Protein AF-A0A949CNI7-F1 (afdb_monomer_lite)

Foldseek 3Di:
DLLVLFPAEEEEAFDLFLVLLVLSVVLCQLSLYAWFHCQQCLLLLLVLLCVVANFFADFLVCQQPPAQAEEEEAEVVVCVQCVCSLCSNHVDNPDAHARAYEYEEYYDPVRVVSNCVRHVNYHYQYDHNQCVLVCLVVVVVSLPDDDVVVSVVVVVSCVDQAYEYEYESSRSPPHSSSVSSNSVRVSQVVSCVPHHYHYQYFYDSSQSSQVSCCVVQVGRHRWGHDPSHTDHDSPDHVVNVCVVCQPPLSYEYEYDYLDQDDTDCSVQPTYLHADCPQHDDDPDPSAVSYHHAHDDRDLAQAWGWGAGRSRPDTDTRGHPDNDDPRHDHSSVVSVVVSD

Sequence (339 aa):
KRIRSARSILMTGAITSVESARAAVAFARSQNAFLDFSPNGSVIDTIGALSSSGGYTTTLAEAREIAGSFLVVGNDELTRAFPRLMHSLSLSETATDARTVILLGEFSDHSLGVWTAKFPNTWFVPCDLEKIPQALSQWSILVSSPNSSEAKSIFDSLRCDYLTVVWSPGNLHSIPRDFWIEQLNQWILRNNETRRVVGLPLVSQDAVFAQACTWLTAFPGRIQFEANQARYLPTDDYRLWLDRYQEDEQSLVITIHESWSDPDPRLVRGLESFRGTWIPMDSSERYQNRFHLPISIPGSHRTATMIRADQVVMARLDAFHKPDRGFRTPREWLEALSG

Radius of gyration: 22.13 Å; chains: 1; bounding box: 53×42×61 Å

pLDDT: mean 84.46, std 15.07, range [33.72, 97.75]

Secondary structure (DSSP, 8-state):
-HHHH-SEEEEEEE--SHHHHHHHHHHHHHHT-EEE--TT-HHHHHHHHHHHH---B--HHHHHHH-SEEEEEEEHHHHHH-TTHHHHHSS-SSS---SEEEEEEE--HHHHHHHHHH-SSEEEEE--GGGHHHHHHTHHHHT-SS-HHHHHHHHHHHTSSEEEEEE-GGG-TTS-HHHHHHHHHHHHHHHTTTSEEEEEE---TTHHHHHHHHHHHSSSS-EEEETTEEEE-TT--HHHHHHHHTT-TTEEEEEEE-SSSPPPHHHHHSSS-------S----GGGTT-----B--BTTTB-EEEE-TTS--EEEEPPSSPPPTT-B-HHHHHHHHH-

Structure (mmCIF, N/CA/C/O backbone):
data_AF-A0A949CNI7-F1
#
_entry.id   AF-A0A949CNI7-F1
#
loop_
_atom_site.group_PDB
_atom_site.id
_atom_site.type_symbol
_atom_site.label_atom_id
_atom_site.label_alt_id
_atom_site.label_comp_id
_atom_site.label_asym_id
_atom_site.label_entity_id
_atom_site.label_seq_id
_atom_site.pdbx_PDB_ins_code
_atom_site.Cartn_x
_atom_site.Cartn_y
_atom_site.Cartn_z
_atom_site.occupancy
_atom_site.B_iso_or_equiv
_atom_site.auth_seq_id
_atom_site.auth_comp_id
_atom_site.auth_asym_id
_atom_site.auth_atom_id
_atom_site.pdbx_PDB_model_num
ATOM 1 N N . LYS A 1 1 ? -16.293 -3.142 29.879 1.00 68.06 1 LYS A N 1
ATOM 2 C CA . LYS A 1 1 ? -16.481 -1.926 30.721 1.00 68.06 1 LYS A CA 1
ATOM 3 C C . LYS A 1 1 ? -15.840 -0.693 30.084 1.00 68.06 1 LYS A C 1
ATOM 5 O O . LYS A 1 1 ? -16.607 0.169 29.699 1.00 68.06 1 LYS A O 1
ATOM 10 N N . ARG A 1 2 ? -14.511 -0.645 29.878 1.00 75.25 2 ARG A N 1
ATOM 11 C CA . ARG A 1 2 ? -13.816 0.510 29.260 1.00 75.25 2 ARG A CA 1
ATOM 12 C C . ARG A 1 2 ? -14.359 0.934 27.886 1.00 75.25 2 ARG A C 1
ATOM 14 O O . ARG A 1 2 ? -14.576 2.112 27.677 1.00 75.25 2 ARG A O 1
ATOM 21 N N . ILE A 1 3 ? -14.649 -0.018 26.994 1.00 82.50 3 ILE A N 1
ATOM 22 C CA . ILE A 1 3 ? -15.258 0.278 25.679 1.00 82.50 3 ILE A CA 1
ATOM 23 C C . ILE A 1 3 ? -16.609 0.986 25.840 1.00 82.50 3 ILE A C 1
ATOM 25 O O . ILE A 1 3 ? -16.841 2.011 25.221 1.00 82.50 3 ILE A O 1
ATOM 29 N N . ARG A 1 4 ? -17.469 0.495 26.742 1.00 83.06 4 ARG A N 1
ATOM 30 C CA . ARG A 1 4 ? -18.794 1.089 26.995 1.00 83.06 4 ARG A CA 1
ATOM 31 C C . ARG A 1 4 ? -18.729 2.480 27.633 1.00 83.06 4 ARG A C 1
ATOM 33 O O . ARG A 1 4 ? -19.706 3.209 27.556 1.00 83.06 4 ARG A O 1
ATOM 40 N N . SER A 1 5 ? -17.632 2.817 28.313 1.00 83.62 5 SER A N 1
ATOM 41 C CA . SER A 1 5 ? -17.434 4.128 28.941 1.00 83.62 5 SER A CA 1
ATOM 42 C C . SER A 1 5 ? -16.634 5.104 28.077 1.00 83.62 5 SER A C 1
ATOM 44 O O . SER A 1 5 ? -16.478 6.252 28.483 1.00 83.62 5 SER A O 1
ATOM 46 N N . ALA A 1 6 ? -16.091 4.661 26.940 1.00 85.62 6 ALA A N 1
ATOM 47 C CA . ALA A 1 6 ? -15.319 5.516 26.052 1.00 85.62 6 ALA A CA 1
ATOM 48 C C . ALA A 1 6 ? -16.255 6.468 25.295 1.00 85.62 6 ALA A C 1
ATOM 50 O O . ALA A 1 6 ? -17.278 6.043 24.759 1.00 85.62 6 ALA A O 1
ATOM 51 N N . ARG A 1 7 ? -15.902 7.755 25.251 1.00 87.00 7 ARG A N 1
ATOM 52 C CA . ARG A 1 7 ? -16.604 8.772 24.456 1.00 87.00 7 ARG A CA 1
ATOM 53 C C . ARG A 1 7 ? -16.144 8.783 23.005 1.00 87.00 7 ARG A C 1
ATOM 55 O O . ARG A 1 7 ? -16.961 9.001 22.119 1.00 87.00 7 ARG A O 1
ATOM 62 N N . SER A 1 8 ? -14.860 8.520 22.785 1.00 89.12 8 SER A N 1
ATOM 63 C CA . SER A 1 8 ? -14.248 8.491 21.458 1.00 89.12 8 SER A CA 1
ATOM 64 C C . SER A 1 8 ? -13.399 7.236 21.335 1.00 89.12 8 SER A C 1
ATOM 66 O O . SER A 1 8 ? -12.651 6.893 22.251 1.00 89.12 8 SER A O 1
ATOM 68 N N . ILE A 1 9 ? -13.509 6.534 20.209 1.00 91.75 9 ILE A N 1
ATOM 69 C CA . ILE A 1 9 ? -12.737 5.316 19.952 1.00 91.75 9 ILE A CA 1
ATOM 70 C C . ILE A 1 9 ? -11.997 5.476 18.628 1.00 91.75 9 ILE A C 1
ATOM 72 O O . ILE A 1 9 ? -12.628 5.746 17.612 1.00 91.75 9 ILE A O 1
ATOM 76 N N . LEU A 1 10 ? -10.682 5.269 18.639 1.00 92.25 10 LEU A N 1
ATOM 77 C CA . LEU A 1 10 ? -9.850 5.117 17.447 1.00 92.25 10 LEU A CA 1
ATOM 78 C C . LEU A 1 10 ? -9.536 3.639 17.237 1.00 92.25 10 LEU A C 1
ATOM 80 O O . LEU A 1 10 ? -9.039 2.971 18.142 1.00 92.25 10 LEU A O 1
ATOM 84 N N . MET A 1 11 ? -9.757 3.148 16.023 1.00 92.69 11 MET A N 1
ATOM 85 C CA . MET A 1 11 ? -9.269 1.856 15.556 1.00 92.69 11 MET A CA 1
ATOM 86 C C . MET A 1 11 ? -8.178 2.049 14.507 1.00 92.69 11 MET A C 1
ATOM 88 O O . MET A 1 11 ? -8.422 2.662 13.469 1.00 92.69 11 MET A O 1
ATOM 92 N N . THR A 1 12 ? -6.986 1.515 14.772 1.00 91.31 12 THR A N 1
ATOM 93 C CA . THR A 1 12 ? -5.814 1.679 13.895 1.00 91.31 12 THR A CA 1
ATOM 94 C C . THR A 1 12 ? -4.836 0.506 13.989 1.00 91.31 12 THR A C 1
ATOM 96 O O . THR A 1 12 ? -5.067 -0.449 14.730 1.00 91.31 12 THR A O 1
ATOM 99 N N . GLY A 1 13 ? -3.744 0.547 13.229 1.00 86.56 13 GLY A N 1
ATOM 100 C CA . GLY A 1 13 ? -2.700 -0.474 13.184 1.00 86.56 13 GLY A CA 1
ATOM 101 C C . GLY A 1 13 ? -2.438 -0.967 11.763 1.00 86.56 13 GLY A C 1
ATOM 102 O O . GLY A 1 13 ? -2.511 -0.193 10.813 1.00 86.56 13 GLY A O 1
ATOM 103 N N . ALA A 1 14 ? -2.140 -2.257 11.619 1.00 87.19 14 ALA A N 1
ATOM 104 C CA . ALA A 1 14 ? -1.826 -2.905 10.348 1.00 87.19 14 ALA A CA 1
ATOM 105 C C . ALA A 1 14 ? -2.642 -4.197 10.195 1.00 87.19 14 ALA A C 1
ATOM 107 O O . ALA A 1 14 ? -2.276 -5.243 10.732 1.00 87.19 14 ALA A O 1
ATOM 108 N N . ILE A 1 15 ? -3.758 -4.124 9.468 1.00 90.94 15 ILE A N 1
ATOM 109 C CA . ILE A 1 15 ? -4.586 -5.286 9.122 1.00 90.94 15 ILE A CA 1
ATOM 110 C C . ILE A 1 15 ? -4.163 -5.802 7.751 1.00 90.94 15 ILE A C 1
ATOM 112 O O . ILE A 1 15 ? -4.169 -5.051 6.781 1.00 90.94 15 ILE A O 1
ATOM 116 N N . THR A 1 16 ? -3.852 -7.093 7.660 1.00 91.25 16 THR A N 1
ATOM 117 C CA . THR A 1 16 ? -3.343 -7.715 6.429 1.00 91.25 16 THR A CA 1
ATOM 118 C C . THR A 1 16 ? -4.318 -8.725 5.831 1.00 91.25 16 THR A C 1
ATOM 120 O O . THR A 1 16 ? -4.039 -9.305 4.785 1.00 91.25 16 THR A O 1
ATOM 123 N N . SER A 1 17 ? -5.486 -8.926 6.450 1.00 93.44 17 SER A N 1
ATOM 124 C CA . SER A 1 17 ? -6.501 -9.877 5.986 1.00 93.44 17 SER A CA 1
ATOM 125 C C . SER A 1 17 ? -7.905 -9.286 5.860 1.00 93.44 17 SER A C 1
ATOM 127 O O . SER A 1 17 ? -8.329 -8.422 6.634 1.00 93.44 17 SER A O 1
ATOM 129 N N . VAL A 1 18 ? -8.668 -9.813 4.901 1.00 95.69 18 VAL A N 1
ATOM 130 C CA . VAL A 1 18 ? -10.049 -9.389 4.628 1.00 95.69 18 VAL A CA 1
ATOM 131 C C . VAL A 1 18 ? -10.970 -9.679 5.812 1.00 95.69 18 VAL A C 1
ATOM 133 O O . VAL A 1 18 ? -11.847 -8.874 6.132 1.00 95.69 18 VAL A O 1
ATOM 136 N N . GLU A 1 19 ? -10.794 -10.822 6.475 1.00 94.94 19 GLU A N 1
ATOM 137 C CA . GLU A 1 19 ? -11.632 -11.216 7.607 1.00 94.94 19 GLU A CA 1
ATOM 138 C C . GLU A 1 19 ? -11.462 -10.258 8.792 1.00 94.94 19 GLU A C 1
ATOM 140 O O . GLU A 1 19 ? -12.451 -9.862 9.413 1.00 94.94 19 GLU A O 1
ATOM 145 N N . SER A 1 20 ? -10.227 -9.831 9.065 1.00 93.88 20 SER A N 1
ATOM 146 C CA . SER A 1 20 ? -9.937 -8.854 10.118 1.00 93.88 20 SER A CA 1
ATOM 147 C C . SER A 1 20 ? -10.440 -7.465 9.760 1.00 93.88 20 SER A C 1
ATOM 149 O O . SER A 1 20 ? -11.018 -6.799 10.616 1.00 93.88 20 SER A O 1
ATOM 151 N N . ALA A 1 21 ? -10.310 -7.050 8.497 1.00 95.62 21 ALA A N 1
ATOM 152 C CA . ALA A 1 21 ? -10.855 -5.775 8.039 1.00 95.62 21 ALA A CA 1
ATOM 153 C C . ALA A 1 21 ? -12.385 -5.729 8.194 1.00 95.62 21 ALA A C 1
ATOM 155 O O . ALA A 1 21 ? -12.925 -4.763 8.731 1.00 95.62 21 ALA A O 1
ATOM 156 N N . ARG A 1 22 ? -13.091 -6.807 7.814 1.00 96.69 22 ARG A N 1
ATOM 157 C CA . ARG A 1 22 ? -14.547 -6.942 8.013 1.00 96.69 22 ARG A CA 1
ATOM 158 C C . ARG A 1 22 ? -14.937 -6.823 9.483 1.00 96.69 22 ARG A C 1
ATOM 160 O O . ARG A 1 22 ? -15.879 -6.100 9.801 1.00 96.69 22 ARG A O 1
ATOM 167 N N . ALA A 1 23 ? -14.217 -7.515 10.364 1.00 95.81 23 ALA A N 1
ATOM 168 C CA . ALA A 1 23 ? -14.481 -7.461 11.795 1.00 95.81 23 ALA A CA 1
ATOM 169 C C . ALA A 1 23 ? -14.230 -6.062 12.376 1.00 95.81 23 ALA A C 1
ATOM 171 O O . ALA A 1 23 ? -15.057 -5.567 13.138 1.00 95.81 23 ALA A O 1
ATOM 172 N N . ALA A 1 24 ? -13.142 -5.402 11.973 1.00 95.25 24 ALA A N 1
ATOM 173 C CA . ALA A 1 24 ? -12.825 -4.045 12.403 1.00 95.25 24 ALA A CA 1
ATOM 174 C C . ALA A 1 24 ? -13.897 -3.040 11.960 1.00 95.25 24 ALA A C 1
ATOM 176 O O . ALA A 1 24 ? -14.369 -2.259 12.780 1.00 95.25 24 ALA A O 1
ATOM 177 N N . VAL A 1 25 ? -14.349 -3.102 10.702 1.00 96.62 25 VAL A N 1
ATOM 178 C CA . VAL A 1 25 ? -15.423 -2.232 10.194 1.00 96.62 25 VAL A CA 1
ATOM 179 C C . VAL A 1 25 ? -16.743 -2.477 10.932 1.00 96.62 25 VAL A C 1
ATOM 181 O O . VAL A 1 25 ? -17.415 -1.521 11.317 1.00 96.62 25 VAL A O 1
ATOM 184 N N . ALA A 1 26 ? -17.118 -3.740 11.161 1.00 95.69 26 ALA A N 1
ATOM 185 C CA . ALA A 1 26 ? -18.342 -4.079 11.890 1.00 95.69 26 ALA A CA 1
ATOM 186 C C . ALA A 1 26 ? -18.298 -3.585 13.345 1.00 95.69 26 ALA A C 1
ATOM 188 O O . ALA A 1 26 ? -19.260 -2.984 13.829 1.00 95.69 26 ALA A O 1
ATOM 189 N N . PHE A 1 27 ? -17.164 -3.785 14.022 1.00 94.62 27 PHE A N 1
ATOM 190 C CA . PHE A 1 27 ? -16.958 -3.298 15.379 1.00 94.62 27 PHE A CA 1
ATOM 191 C C . PHE A 1 27 ? -17.004 -1.768 15.428 1.00 94.62 27 PHE A C 1
ATOM 193 O O . PHE A 1 27 ? -17.784 -1.218 16.205 1.00 94.62 27 PHE A O 1
ATOM 200 N N . ALA A 1 28 ? -16.248 -1.083 14.563 1.00 94.88 28 ALA A N 1
ATOM 201 C CA . ALA A 1 28 ? -16.201 0.376 14.510 1.00 94.88 28 ALA A CA 1
ATOM 202 C C . ALA A 1 28 ? -17.593 0.983 14.312 1.00 94.88 28 ALA A C 1
ATOM 204 O O . ALA A 1 28 ? -17.976 1.910 15.022 1.00 94.88 28 ALA A O 1
ATOM 205 N N . ARG A 1 29 ? -18.388 0.391 13.416 1.00 95.31 29 ARG A N 1
ATOM 206 C CA . ARG A 1 29 ? -19.780 0.779 13.179 1.00 95.31 29 ARG A CA 1
ATOM 207 C C . ARG A 1 29 ? -20.651 0.631 14.425 1.00 95.31 29 ARG A C 1
ATOM 209 O O . ARG A 1 29 ? -21.418 1.536 14.730 1.00 95.31 29 ARG A O 1
ATOM 216 N N . SER A 1 30 ? -20.514 -0.474 15.163 1.00 93.62 30 SER A N 1
ATOM 217 C CA . SER A 1 30 ? -21.284 -0.706 16.397 1.00 93.62 30 SER A CA 1
ATOM 218 C C . SER A 1 30 ? -20.916 0.245 17.542 1.00 93.62 30 SER A C 1
ATOM 220 O O . SER A 1 30 ? -21.735 0.476 18.426 1.00 93.62 30 SER A O 1
ATOM 222 N N . GLN A 1 31 ? -19.692 0.780 17.529 1.00 92.44 31 GLN A N 1
ATOM 223 C CA . GLN A 1 31 ? -19.149 1.618 18.598 1.00 92.44 31 GLN A CA 1
ATOM 224 C C . GLN A 1 31 ? -19.042 3.105 18.222 1.00 92.44 31 GLN A C 1
ATOM 226 O O . GLN A 1 31 ? -18.500 3.876 19.006 1.00 92.44 31 GLN A O 1
ATOM 231 N N . ASN A 1 32 ? -19.527 3.520 17.042 1.00 94.88 32 ASN A N 1
ATOM 232 C CA . ASN A 1 32 ? -19.309 4.869 16.496 1.00 94.88 32 ASN A CA 1
ATOM 233 C C . ASN A 1 32 ? -17.819 5.282 16.525 1.00 94.88 32 ASN A C 1
ATOM 235 O O . ASN A 1 32 ? -17.465 6.397 16.906 1.00 94.88 32 ASN A O 1
ATOM 239 N N . ALA A 1 33 ? -16.926 4.351 16.184 1.00 94.00 33 ALA A N 1
ATOM 240 C CA . ALA A 1 33 ? -15.486 4.579 16.233 1.00 94.00 33 ALA A CA 1
ATOM 241 C C . ALA A 1 33 ? -14.973 5.281 14.967 1.00 94.00 33 ALA A C 1
ATOM 243 O O . ALA A 1 33 ? -15.507 5.090 13.869 1.00 94.00 33 ALA A O 1
ATOM 244 N N . PHE A 1 34 ? -13.889 6.036 15.133 1.00 95.62 34 PHE A N 1
ATOM 245 C CA . PHE A 1 34 ? -13.029 6.472 14.045 1.00 95.62 34 PHE A CA 1
ATOM 246 C C . PHE A 1 34 ? -12.110 5.323 13.628 1.00 95.62 34 PHE A C 1
ATOM 248 O O . PHE A 1 34 ? -11.547 4.625 14.474 1.00 95.62 34 PHE A O 1
ATOM 255 N N . LEU A 1 35 ? -11.957 5.112 12.327 1.00 95.12 35 LEU A N 1
ATOM 256 C CA . LEU A 1 35 ? -11.214 3.993 11.773 1.00 95.12 35 LEU A CA 1
ATOM 257 C C . LEU A 1 35 ? -10.174 4.495 10.761 1.00 95.12 35 LEU A C 1
ATOM 259 O O . LEU A 1 35 ? -10.509 5.149 9.772 1.00 95.12 35 LEU A O 1
ATOM 263 N N . ASP A 1 36 ? -8.909 4.149 11.003 1.00 93.44 36 ASP A N 1
ATOM 264 C CA . ASP A 1 36 ? -7.785 4.447 10.116 1.00 93.44 36 ASP A CA 1
ATOM 265 C C . ASP A 1 36 ? -6.668 3.402 10.271 1.00 93.44 36 ASP A C 1
ATOM 267 O O . ASP A 1 36 ? -5.888 3.434 11.220 1.00 93.44 36 ASP A O 1
ATOM 271 N N . PHE A 1 37 ? -6.580 2.475 9.317 1.00 88.69 37 PHE A N 1
ATOM 272 C CA . PHE A 1 37 ? -5.535 1.446 9.230 1.00 88.69 37 PHE A CA 1
ATOM 273 C C . PHE A 1 37 ? -4.534 1.750 8.104 1.00 88.69 37 PHE A C 1
ATOM 275 O O . PHE A 1 37 ? -4.086 0.844 7.404 1.00 88.69 37 PHE A O 1
ATOM 282 N N . SER A 1 38 ? -4.209 3.031 7.893 1.00 79.50 38 SER A N 1
ATOM 283 C CA . SER A 1 38 ? -3.198 3.463 6.925 1.00 79.50 38 SER A CA 1
ATOM 284 C C . SER A 1 38 ? -1.977 4.060 7.643 1.00 79.50 38 SER A C 1
ATOM 286 O O . SER A 1 38 ? -1.814 5.282 7.681 1.00 79.50 38 SER A O 1
ATOM 288 N N . PRO A 1 39 ? -1.085 3.229 8.221 1.00 70.69 39 PRO A N 1
ATOM 289 C CA . PRO A 1 39 ? 0.011 3.699 9.073 1.00 70.69 39 PRO A CA 1
ATOM 290 C C . PRO A 1 39 ? 0.915 4.715 8.368 1.00 70.69 39 PRO A C 1
ATOM 292 O O . PRO A 1 39 ? 1.348 5.697 8.972 1.00 70.69 39 PRO A O 1
ATOM 295 N N . ASN A 1 40 ? 1.171 4.523 7.072 1.00 76.25 40 ASN A N 1
ATOM 296 C CA . ASN A 1 40 ? 1.975 5.445 6.281 1.00 76.25 40 ASN A CA 1
ATOM 297 C C . ASN A 1 40 ? 1.149 6.363 5.375 1.00 76.25 40 ASN A C 1
ATOM 299 O O . ASN A 1 40 ? 1.778 7.160 4.700 1.00 76.25 40 ASN A O 1
ATOM 303 N N . GLY A 1 41 ? -0.186 6.261 5.306 1.00 84.94 41 GLY A N 1
ATOM 304 C CA . GLY A 1 41 ? -1.058 7.058 4.425 1.00 84.94 41 GLY A CA 1
ATOM 305 C C . GLY A 1 41 ? -0.984 6.743 2.921 1.00 84.94 41 GLY A C 1
ATOM 306 O O . GLY A 1 41 ? -1.794 7.258 2.158 1.00 84.94 41 GLY A O 1
ATOM 307 N N . SER A 1 42 ? -0.050 5.895 2.473 1.00 87.94 42 SER A N 1
ATOM 308 C CA . SER A 1 42 ? 0.284 5.730 1.044 1.00 87.94 42 SER A CA 1
ATOM 309 C C . SER A 1 42 ? -0.891 5.267 0.190 1.00 87.94 42 SER A C 1
ATOM 311 O O . SER A 1 42 ? -1.069 5.729 -0.937 1.00 87.94 42 SER A O 1
ATOM 313 N N . VAL A 1 43 ? -1.714 4.374 0.736 1.00 88.62 43 VAL A N 1
ATOM 314 C CA . VAL A 1 43 ? -2.891 3.840 0.050 1.00 88.62 43 VAL A CA 1
ATOM 315 C C . VAL A 1 43 ? -3.969 4.912 -0.092 1.00 88.62 43 VAL A C 1
ATOM 317 O O . VAL A 1 43 ? -4.570 5.021 -1.156 1.00 88.62 43 VAL A O 1
ATOM 320 N N . ILE A 1 44 ? -4.182 5.735 0.942 1.00 89.81 44 ILE A N 1
ATOM 321 C CA . ILE A 1 44 ? -5.150 6.837 0.889 1.00 89.81 44 ILE A CA 1
ATOM 322 C C . ILE A 1 44 ? -4.703 7.889 -0.128 1.00 89.81 44 ILE A C 1
ATOM 324 O O . ILE A 1 44 ? -5.511 8.281 -0.962 1.00 89.81 44 ILE A O 1
ATOM 328 N N . ASP A 1 45 ? -3.423 8.268 -0.128 1.00 89.75 45 ASP A N 1
ATOM 329 C CA . ASP A 1 45 ? -2.880 9.242 -1.085 1.00 89.75 45 ASP A CA 1
ATOM 330 C C . ASP A 1 45 ? -2.968 8.723 -2.530 1.00 89.75 45 ASP A C 1
ATOM 332 O O . ASP A 1 45 ? -3.333 9.461 -3.444 1.00 89.75 45 ASP A O 1
ATOM 336 N N . THR A 1 46 ? -2.709 7.426 -2.740 1.00 90.62 46 THR A N 1
ATOM 337 C CA . THR A 1 46 ? -2.868 6.778 -4.055 1.00 90.62 46 THR A CA 1
ATOM 338 C C . THR A 1 46 ? -4.319 6.827 -4.525 1.00 90.62 46 THR A C 1
ATOM 340 O O . THR A 1 46 ? -4.583 7.149 -5.681 1.00 90.62 46 THR A O 1
ATOM 343 N N . ILE A 1 47 ? -5.274 6.521 -3.641 1.00 89.62 47 ILE A N 1
ATOM 344 C CA . ILE A 1 47 ? -6.703 6.572 -3.971 1.00 89.62 47 ILE A CA 1
ATOM 345 C C . ILE A 1 47 ? -7.151 8.014 -4.220 1.00 89.62 47 ILE A C 1
ATOM 347 O O . ILE A 1 47 ? -7.918 8.244 -5.151 1.00 89.62 47 ILE A O 1
ATOM 351 N N . GLY A 1 48 ? -6.636 8.979 -3.453 1.00 89.31 48 GLY A N 1
ATOM 352 C CA . GLY A 1 48 ? -6.850 10.407 -3.681 1.00 89.31 48 GLY A CA 1
ATOM 353 C C . GLY A 1 48 ? -6.423 10.820 -5.089 1.00 89.31 48 GLY A C 1
ATOM 354 O O . GLY A 1 48 ? -7.250 11.311 -5.856 1.00 89.31 48 GLY A O 1
ATOM 355 N N . ALA A 1 49 ? -5.186 10.504 -5.477 1.00 91.50 49 ALA A N 1
ATOM 356 C CA . ALA A 1 49 ? -4.677 10.770 -6.823 1.00 91.50 49 ALA A CA 1
ATOM 357 C C . ALA A 1 49 ? -5.538 10.110 -7.917 1.00 91.50 49 ALA A C 1
ATOM 359 O O . ALA A 1 49 ? -5.927 10.756 -8.890 1.00 91.50 49 ALA A O 1
ATOM 360 N N . LEU A 1 50 ? -5.903 8.834 -7.739 1.00 90.56 50 LEU A N 1
ATOM 361 C CA . LEU A 1 50 ? -6.769 8.113 -8.679 1.00 90.56 50 LEU A CA 1
ATOM 362 C C . LEU A 1 50 ? -8.179 8.712 -8.766 1.00 90.56 50 LEU A C 1
ATOM 364 O O . LEU A 1 50 ? -8.774 8.696 -9.840 1.00 90.56 50 LEU A O 1
ATOM 368 N N . SER A 1 51 ? -8.721 9.239 -7.667 1.00 88.75 51 SER A N 1
ATOM 369 C CA . SER A 1 51 ? -10.037 9.884 -7.667 1.00 88.75 51 SER A CA 1
ATOM 370 C C . SER A 1 51 ? -10.040 11.215 -8.423 1.00 88.75 51 SER A C 1
ATOM 372 O O . SER A 1 51 ? -11.058 11.567 -9.017 1.00 88.75 51 SER A O 1
ATOM 374 N N . SER A 1 52 ? -8.900 11.912 -8.453 1.00 88.06 52 SER A N 1
ATOM 375 C CA . SER A 1 52 ? -8.731 13.186 -9.158 1.00 88.06 52 SER A CA 1
ATOM 376 C C . SER A 1 52 ? -8.457 13.003 -10.652 1.00 88.06 52 SER A C 1
ATOM 378 O O . SER A 1 52 ? -9.090 13.664 -11.474 1.00 88.06 52 SER A O 1
ATOM 380 N N . SER A 1 53 ? -7.534 12.107 -11.023 1.00 85.94 53 SER A N 1
ATOM 381 C CA . SER A 1 53 ? -7.042 11.989 -12.408 1.00 85.94 53 SER A CA 1
ATOM 382 C C . SER A 1 53 ? -7.350 10.660 -13.099 1.00 85.94 53 SER A C 1
ATOM 384 O O . SER A 1 53 ? -7.020 10.485 -14.272 1.00 85.94 53 SER A O 1
ATOM 386 N N . GLY A 1 54 ? -7.918 9.687 -12.384 1.00 89.75 54 GLY A N 1
ATOM 387 C CA . GLY A 1 54 ? -7.913 8.291 -12.816 1.00 89.75 54 GLY A CA 1
ATOM 388 C C . GLY A 1 54 ? -6.499 7.698 -12.840 1.00 89.75 54 GLY A C 1
ATOM 389 O O . GLY A 1 54 ? -5.523 8.318 -12.409 1.00 89.75 54 GLY A O 1
ATOM 390 N N . GLY A 1 55 ? -6.383 6.477 -13.363 1.00 89.88 55 GLY A N 1
ATOM 391 C CA . GLY A 1 55 ? -5.102 5.808 -13.572 1.00 89.88 55 GLY A CA 1
ATOM 392 C C . GLY A 1 55 ? -5.214 4.664 -14.575 1.00 89.88 55 GLY A C 1
ATOM 393 O O . GLY A 1 55 ? -6.262 4.033 -14.696 1.00 89.88 55 GLY A O 1
ATOM 394 N N . TYR A 1 56 ? -4.124 4.407 -15.297 1.00 93.31 56 TYR A N 1
ATOM 395 C CA . TYR A 1 56 ? -3.982 3.251 -16.184 1.00 93.31 56 TYR A CA 1
ATOM 396 C C . TYR A 1 56 ? -3.002 2.277 -15.556 1.00 93.31 56 TYR A C 1
ATOM 398 O O . TYR A 1 56 ? -1.792 2.461 -15.671 1.00 93.31 56 TYR A O 1
ATOM 406 N N . THR A 1 57 ? -3.522 1.263 -14.872 1.00 95.12 57 THR A N 1
ATOM 407 C CA . THR A 1 57 ? -2.707 0.270 -14.172 1.00 95.12 57 THR A CA 1
ATOM 408 C C . THR A 1 57 ? -2.750 -1.100 -14.844 1.00 95.12 57 THR A C 1
ATOM 410 O O . THR A 1 57 ? -3.632 -1.388 -15.653 1.00 95.12 57 THR A O 1
ATOM 413 N N . THR A 1 58 ? -1.773 -1.943 -14.522 1.00 96.00 58 THR A N 1
ATOM 414 C CA . THR A 1 58 ? -1.667 -3.335 -14.968 1.00 96.00 58 THR A CA 1
ATOM 415 C C . THR A 1 58 ? -1.447 -4.274 -13.779 1.00 96.00 58 THR A C 1
ATOM 417 O O . THR A 1 58 ? -1.304 -3.839 -12.635 1.00 96.00 58 THR A O 1
ATOM 420 N N . THR A 1 59 ? -1.424 -5.577 -14.044 1.00 96.25 59 THR A N 1
ATOM 421 C CA . THR A 1 59 ? -1.138 -6.620 -13.053 1.00 96.25 59 THR A CA 1
ATOM 422 C C . THR A 1 59 ? 0.302 -7.103 -13.170 1.00 96.25 59 THR A C 1
ATOM 424 O O . THR A 1 59 ? 0.915 -6.994 -14.230 1.00 96.25 59 THR A O 1
ATOM 427 N N . LEU A 1 60 ? 0.826 -7.741 -12.120 1.00 95.81 60 LEU A N 1
ATOM 428 C CA . LEU A 1 60 ? 2.129 -8.414 -12.191 1.00 95.81 60 LEU A CA 1
ATOM 429 C C . LEU A 1 60 ? 2.176 -9.476 -13.295 1.00 95.81 60 LEU A C 1
ATOM 431 O O . LEU A 1 60 ? 3.212 -9.654 -13.921 1.00 95.81 60 LEU A O 1
ATOM 435 N N . ALA A 1 61 ? 1.066 -10.183 -13.531 1.00 94.62 61 ALA A N 1
ATOM 436 C CA . ALA A 1 61 ? 1.009 -11.222 -14.556 1.00 94.62 61 ALA A CA 1
ATOM 437 C C . ALA A 1 61 ? 1.085 -10.614 -15.962 1.00 94.62 61 ALA A C 1
ATOM 439 O O . ALA A 1 61 ? 1.901 -11.037 -16.768 1.00 94.62 61 ALA A O 1
ATOM 440 N N . GLU A 1 62 ? 0.283 -9.588 -16.236 1.00 95.75 62 GLU A N 1
ATOM 441 C CA . GLU A 1 62 ? 0.301 -8.901 -17.529 1.00 95.75 62 GLU A CA 1
ATOM 442 C C . GLU A 1 62 ? 1.653 -8.213 -17.779 1.00 95.75 62 GLU A C 1
ATOM 444 O O . GLU A 1 62 ? 2.238 -8.392 -18.845 1.00 95.75 62 GLU A O 1
ATOM 449 N N . ALA A 1 63 ? 2.207 -7.526 -16.775 1.00 96.38 63 ALA A N 1
ATOM 450 C CA . ALA A 1 63 ? 3.544 -6.941 -16.843 1.00 96.38 63 ALA A CA 1
ATOM 451 C C . ALA A 1 63 ? 4.625 -7.997 -17.129 1.00 96.38 63 ALA A C 1
ATOM 453 O O . ALA A 1 63 ? 5.505 -7.781 -17.960 1.00 96.38 63 ALA A O 1
ATOM 454 N N . ARG A 1 64 ? 4.552 -9.163 -16.478 1.00 95.75 64 ARG A N 1
ATOM 455 C CA . ARG A 1 64 ? 5.503 -10.255 -16.700 1.00 95.75 64 ARG A CA 1
ATOM 456 C C . ARG A 1 64 ? 5.437 -10.789 -18.127 1.00 95.75 64 ARG A C 1
ATOM 458 O O . ARG A 1 64 ? 6.491 -10.951 -18.730 1.00 95.75 64 ARG A O 1
ATOM 465 N N . GLU A 1 65 ? 4.242 -11.042 -18.657 1.00 94.94 65 GLU A N 1
ATOM 466 C CA . GLU A 1 65 ? 4.072 -11.693 -19.964 1.00 94.94 65 GLU A CA 1
ATOM 467 C C . GLU A 1 65 ? 4.220 -10.734 -21.157 1.00 94.94 65 GLU A C 1
ATOM 469 O O . GLU A 1 65 ? 4.718 -11.141 -22.203 1.00 94.94 65 GLU A O 1
ATOM 474 N N . ILE A 1 66 ? 3.776 -9.477 -21.028 1.00 94.88 66 ILE A N 1
ATOM 475 C CA . ILE A 1 66 ? 3.563 -8.584 -22.185 1.00 94.88 66 ILE A CA 1
ATOM 476 C C . ILE A 1 66 ? 4.548 -7.412 -22.225 1.00 94.88 66 ILE A C 1
ATOM 478 O O . ILE A 1 66 ? 4.828 -6.898 -23.308 1.00 94.88 66 ILE A O 1
ATOM 482 N N . ALA A 1 67 ? 5.092 -6.969 -21.085 1.00 95.69 67 ALA A N 1
ATOM 483 C CA . ALA A 1 67 ? 5.949 -5.785 -21.077 1.00 95.69 67 ALA A CA 1
ATOM 484 C C . ALA A 1 67 ? 7.170 -5.974 -21.983 1.00 95.69 67 ALA A C 1
ATOM 486 O O . ALA A 1 67 ? 7.903 -6.956 -21.847 1.00 95.69 67 ALA A O 1
ATOM 487 N N . GLY A 1 68 ? 7.397 -5.006 -22.875 1.00 94.06 68 GLY A N 1
ATOM 488 C CA . GLY A 1 68 ? 8.594 -4.932 -23.711 1.00 94.06 68 GLY A CA 1
ATOM 489 C C . GLY A 1 68 ? 9.777 -4.312 -22.967 1.00 94.06 68 GLY A C 1
ATOM 490 O O . GLY A 1 68 ? 10.923 -4.703 -23.179 1.00 94.06 68 GLY A O 1
ATOM 491 N N . SER A 1 69 ? 9.499 -3.379 -22.055 1.00 95.56 69 SER A N 1
ATOM 492 C CA . SER A 1 69 ? 10.481 -2.828 -21.122 1.00 95.56 69 SER A CA 1
ATOM 493 C C . SER A 1 69 ? 9.826 -2.379 -19.815 1.00 95.56 69 SER A C 1
ATOM 495 O O . SER A 1 69 ? 8.603 -2.206 -19.725 1.00 95.56 69 SER A O 1
ATOM 497 N N . PHE A 1 70 ? 10.664 -2.190 -18.796 1.00 97.50 70 PHE A N 1
ATOM 498 C CA . PHE A 1 70 ? 10.257 -1.685 -17.490 1.00 97.50 70 PHE A CA 1
ATOM 499 C C . PHE A 1 70 ? 10.919 -0.338 -17.208 1.00 97.50 70 PHE A C 1
ATOM 501 O O . PHE A 1 70 ? 12.135 -0.201 -17.327 1.00 97.50 70 PHE A O 1
ATOM 508 N N . LEU A 1 71 ? 10.126 0.635 -16.769 1.00 96.50 71 LEU A N 1
ATOM 509 C CA . LEU A 1 71 ? 10.614 1.848 -16.120 1.00 96.50 71 LEU A CA 1
ATOM 510 C C . LEU A 1 71 ? 10.355 1.706 -14.621 1.00 96.50 71 LEU A C 1
ATOM 512 O O . LEU A 1 71 ? 9.217 1.791 -14.174 1.00 96.50 71 LEU A O 1
ATOM 516 N N . VAL A 1 72 ? 11.400 1.460 -13.846 1.00 97.00 72 VAL A N 1
ATOM 517 C CA . VAL A 1 72 ? 11.317 1.260 -12.400 1.00 97.00 72 VAL A CA 1
ATOM 518 C C . VAL A 1 72 ? 11.680 2.566 -11.714 1.00 97.00 72 VAL A C 1
ATOM 520 O O . VAL A 1 72 ? 12.806 3.043 -11.819 1.00 97.00 72 VAL A O 1
ATOM 523 N N . VAL A 1 73 ? 10.715 3.138 -11.009 1.00 95.50 73 VAL A N 1
ATOM 524 C CA . VAL A 1 73 ? 10.828 4.426 -10.337 1.00 95.50 73 VAL A CA 1
ATOM 525 C C . VAL A 1 73 ? 10.924 4.210 -8.834 1.00 95.50 73 VAL A C 1
ATOM 527 O O . VAL A 1 73 ? 10.021 3.628 -8.227 1.00 95.50 73 VAL A O 1
ATOM 530 N N . GLY A 1 74 ? 12.001 4.694 -8.217 1.00 94.38 74 GLY A N 1
ATOM 531 C CA . GLY A 1 74 ? 12.155 4.609 -6.769 1.00 94.38 74 GLY A CA 1
ATOM 532 C C . GLY A 1 74 ? 13.600 4.647 -6.295 1.00 94.38 74 GLY A C 1
ATOM 533 O O . GLY A 1 74 ? 14.461 5.288 -6.887 1.00 94.38 74 GLY A O 1
ATOM 534 N N . ASN A 1 75 ? 13.835 3.975 -5.178 1.00 94.44 75 ASN A N 1
ATOM 535 C CA . ASN A 1 75 ? 15.123 3.903 -4.507 1.00 94.44 75 ASN A CA 1
ATOM 536 C C . ASN A 1 75 ? 15.336 2.500 -3.914 1.00 94.44 75 ASN A C 1
ATOM 538 O O . ASN A 1 75 ? 14.533 1.586 -4.128 1.00 94.44 75 ASN A O 1
ATOM 542 N N . ASP A 1 76 ? 16.392 2.332 -3.120 1.00 94.88 76 ASP A N 1
ATOM 543 C CA . ASP A 1 76 ? 16.714 1.066 -2.447 1.00 94.88 76 ASP A CA 1
ATOM 544 C C . ASP A 1 76 ? 15.584 0.494 -1.579 1.00 94.88 76 ASP A C 1
ATOM 546 O O . ASP A 1 76 ? 15.497 -0.726 -1.405 1.00 94.88 76 ASP A O 1
ATOM 550 N N . GLU A 1 77 ? 14.692 1.340 -1.053 1.00 93.00 77 GLU A N 1
ATOM 551 C CA . GLU A 1 77 ? 13.537 0.872 -0.286 1.00 93.00 77 GLU A CA 1
ATOM 552 C C . GLU A 1 77 ? 12.617 -0.002 -1.147 1.00 93.00 77 GLU A C 1
ATOM 554 O O . GLU A 1 77 ? 11.937 -0.878 -0.616 1.00 93.00 77 GLU A O 1
ATOM 559 N N . LEU A 1 78 ? 12.555 0.214 -2.471 1.00 93.75 78 LEU A N 1
ATOM 560 C CA . LEU A 1 78 ? 11.675 -0.560 -3.356 1.00 93.75 78 LEU A CA 1
ATOM 561 C C . LEU A 1 78 ? 12.153 -2.011 -3.413 1.00 93.75 78 LEU A C 1
ATOM 563 O O . LEU A 1 78 ? 11.377 -2.942 -3.191 1.00 93.75 78 LEU A O 1
ATOM 567 N N . THR A 1 79 ? 13.454 -2.190 -3.638 1.00 92.69 79 THR A N 1
ATOM 568 C CA . THR A 1 79 ? 14.114 -3.499 -3.647 1.00 92.69 79 THR A CA 1
ATOM 569 C C . THR A 1 79 ? 13.999 -4.179 -2.282 1.00 92.69 79 THR A C 1
ATOM 571 O O . THR A 1 79 ? 13.776 -5.386 -2.207 1.00 92.69 79 THR A O 1
ATOM 574 N N . ARG A 1 80 ? 14.100 -3.412 -1.188 1.00 92.44 80 ARG A N 1
ATOM 575 C CA . ARG A 1 80 ? 13.990 -3.941 0.178 1.00 92.44 80 ARG A CA 1
ATOM 576 C C . ARG A 1 80 ? 12.567 -4.370 0.537 1.00 92.44 80 ARG A C 1
ATOM 578 O O . ARG A 1 80 ? 12.389 -5.429 1.134 1.00 92.44 80 ARG A O 1
ATOM 585 N N . ALA A 1 81 ? 11.566 -3.571 0.173 1.00 90.19 81 ALA A N 1
ATOM 586 C CA . ALA A 1 81 ? 10.158 -3.858 0.441 1.00 90.19 81 ALA A CA 1
ATOM 587 C C . ALA A 1 81 ? 9.636 -5.028 -0.410 1.00 90.19 81 ALA A C 1
ATOM 589 O O . ALA A 1 81 ? 8.810 -5.816 0.055 1.00 90.19 81 ALA A O 1
ATOM 590 N N . PHE A 1 82 ? 10.147 -5.176 -1.637 1.00 93.88 82 PHE A N 1
ATOM 591 C CA . PHE A 1 82 ? 9.741 -6.218 -2.579 1.00 93.88 82 PHE A CA 1
ATOM 592 C C . PHE A 1 82 ? 10.954 -7.035 -3.061 1.00 93.88 82 PHE A C 1
ATOM 594 O O . PHE A 1 82 ? 11.305 -6.994 -4.240 1.00 93.88 82 PHE A O 1
ATOM 601 N N . PRO A 1 83 ? 11.569 -7.862 -2.195 1.00 92.75 83 PRO A N 1
ATOM 602 C CA . PRO A 1 83 ? 12.823 -8.559 -2.512 1.00 92.75 83 PRO A CA 1
ATOM 603 C C . PRO A 1 83 ? 12.703 -9.552 -3.677 1.00 92.75 83 PRO A C 1
ATOM 605 O O . PRO A 1 83 ? 13.691 -9.891 -4.319 1.00 92.75 83 PRO A O 1
ATOM 608 N N . ARG A 1 84 ? 11.484 -10.023 -3.977 1.00 93.25 84 ARG A N 1
ATOM 609 C CA . ARG A 1 84 ? 11.197 -10.929 -5.103 1.00 93.25 84 ARG A CA 1
ATOM 610 C C . ARG A 1 84 ? 10.656 -10.215 -6.344 1.00 93.25 84 ARG A C 1
ATOM 612 O O . ARG A 1 84 ? 10.177 -10.890 -7.255 1.00 93.25 84 ARG A O 1
ATOM 619 N N . LEU A 1 85 ? 10.700 -8.882 -6.396 1.00 95.00 85 LEU A N 1
ATOM 620 C CA . LEU A 1 85 ? 10.120 -8.108 -7.496 1.00 95.00 85 LEU A CA 1
ATOM 621 C C . LEU A 1 85 ? 10.719 -8.502 -8.850 1.00 95.00 85 LEU A C 1
ATOM 623 O O . LEU A 1 85 ? 9.982 -8.841 -9.769 1.00 95.00 85 LEU A O 1
ATOM 627 N N . MET A 1 86 ? 12.044 -8.563 -8.946 1.00 94.75 86 MET A N 1
ATOM 628 C CA . MET A 1 86 ? 12.763 -8.859 -10.188 1.00 94.75 86 MET A CA 1
ATOM 629 C C . MET A 1 86 ? 12.408 -10.252 -10.727 1.00 94.75 86 MET A C 1
ATOM 631 O O . MET A 1 86 ? 12.174 -10.424 -11.920 1.00 94.75 86 MET A O 1
ATOM 635 N N . HIS A 1 87 ? 12.288 -11.242 -9.839 1.00 93.69 87 HIS A N 1
ATOM 636 C CA . HIS A 1 87 ? 11.820 -12.582 -10.207 1.00 93.69 87 HIS A CA 1
ATOM 637 C C . HIS A 1 87 ? 10.346 -12.588 -10.618 1.00 93.69 87 HIS A C 1
ATOM 639 O O . HIS A 1 87 ? 9.972 -13.327 -11.518 1.00 93.69 87 HIS A O 1
ATOM 645 N N . SER A 1 88 ? 9.517 -11.755 -9.987 1.00 93.25 88 SER A N 1
ATOM 646 C CA . SER A 1 88 ? 8.085 -11.665 -10.294 1.00 93.25 88 SER A CA 1
ATOM 647 C C . SER A 1 88 ? 7.810 -10.993 -11.643 1.00 93.25 88 SER A C 1
ATOM 649 O O . SER A 1 88 ? 6.797 -11.295 -12.266 1.00 93.25 88 SER A O 1
ATOM 651 N N . LEU A 1 89 ? 8.695 -10.093 -12.085 1.00 95.38 89 LEU A N 1
ATOM 652 C CA . LEU A 1 89 ? 8.611 -9.414 -13.383 1.00 95.38 89 LEU A CA 1
ATOM 653 C C . LEU A 1 89 ? 9.240 -10.222 -14.526 1.00 95.38 89 LEU A C 1
ATOM 655 O O . LEU A 1 89 ? 8.880 -10.022 -15.684 1.00 95.38 89 LEU A O 1
ATOM 659 N N . SER A 1 90 ? 10.178 -11.119 -14.222 1.00 93.44 90 SER A N 1
ATOM 660 C CA . SER A 1 90 ? 10.882 -11.914 -15.228 1.00 93.44 90 SER A CA 1
ATOM 661 C C . SER A 1 90 ? 10.038 -13.076 -15.760 1.00 93.44 90 SER A C 1
ATOM 663 O O . SER A 1 90 ? 9.275 -13.692 -15.018 1.00 93.44 90 SER A O 1
ATOM 665 N N . LEU A 1 91 ? 10.221 -13.416 -17.041 1.00 90.38 91 LEU A N 1
ATOM 666 C CA . LEU A 1 91 ? 9.582 -14.580 -17.676 1.00 90.38 91 LEU A CA 1
ATOM 667 C C . LEU A 1 91 ? 10.089 -15.923 -17.129 1.00 90.38 91 LEU A C 1
ATOM 669 O O . LEU A 1 91 ? 9.422 -16.945 -17.270 1.00 90.38 91 LEU A O 1
ATOM 673 N N . SER A 1 92 ? 11.277 -15.939 -16.525 1.00 87.38 92 SER A N 1
ATOM 674 C CA . SER A 1 92 ? 11.902 -17.146 -15.991 1.00 87.38 92 SER A CA 1
ATOM 675 C C . SER A 1 92 ? 12.300 -16.934 -14.542 1.00 87.38 92 SER A C 1
ATOM 677 O O . SER A 1 92 ? 12.808 -15.878 -14.178 1.00 87.38 92 SER A O 1
ATOM 679 N N . GLU A 1 93 ? 12.144 -17.946 -13.693 1.00 79.69 93 GLU A N 1
ATOM 680 C CA . GLU A 1 93 ? 12.620 -17.862 -12.309 1.00 79.69 93 GLU A CA 1
ATOM 681 C C . GLU A 1 93 ? 14.151 -17.905 -12.234 1.00 79.69 93 GLU A C 1
ATOM 683 O O . GLU A 1 93 ? 14.754 -17.157 -11.458 1.00 79.69 93 GLU A O 1
ATOM 688 N N . THR A 1 94 ? 14.782 -18.706 -13.096 1.00 80.00 94 THR A N 1
ATOM 689 C CA . THR A 1 94 ? 16.212 -19.040 -13.037 1.00 80.00 94 THR A CA 1
ATOM 690 C C . THR A 1 94 ? 17.051 -18.344 -14.103 1.00 80.00 94 THR A C 1
ATOM 692 O O . THR A 1 94 ? 18.197 -18.001 -13.830 1.00 80.00 94 THR A O 1
ATOM 695 N N . ALA A 1 95 ? 16.502 -18.103 -15.296 1.00 82.81 95 ALA A N 1
ATOM 696 C CA . ALA A 1 95 ? 17.236 -17.458 -16.382 1.00 82.81 95 ALA A CA 1
ATOM 697 C C . ALA A 1 95 ? 17.229 -15.931 -16.247 1.00 82.81 95 ALA A C 1
ATOM 699 O O . ALA A 1 95 ? 16.371 -15.350 -15.575 1.00 82.81 95 ALA A O 1
ATOM 700 N N . THR A 1 96 ? 18.192 -15.285 -16.897 1.00 88.06 96 THR A N 1
ATOM 701 C CA . THR A 1 96 ? 18.181 -13.837 -17.096 1.00 88.06 96 THR A CA 1
ATOM 702 C C . THR A 1 96 ? 17.128 -13.448 -18.125 1.00 88.06 96 THR A C 1
ATOM 704 O O . THR A 1 96 ? 16.740 -14.242 -18.985 1.00 88.06 96 THR A O 1
ATOM 707 N N . ASP A 1 97 ? 16.657 -12.212 -18.026 1.00 91.69 97 ASP A N 1
ATOM 708 C CA . ASP A 1 97 ? 15.646 -11.658 -18.914 1.00 91.69 97 ASP A CA 1
ATOM 709 C C . ASP A 1 97 ? 16.265 -10.568 -19.791 1.00 91.69 97 ASP A C 1
ATOM 711 O O . ASP A 1 97 ? 16.889 -9.635 -19.288 1.00 91.69 97 ASP A O 1
ATOM 715 N N . ALA A 1 98 ? 16.125 -10.703 -21.109 1.00 91.25 98 ALA A N 1
ATOM 716 C CA . ALA A 1 98 ? 16.746 -9.793 -22.070 1.00 91.25 98 ALA A CA 1
ATOM 717 C C . ALA A 1 98 ? 16.008 -8.451 -22.204 1.00 91.25 98 ALA A C 1
ATOM 719 O O . ALA A 1 98 ? 16.505 -7.550 -22.884 1.00 91.25 98 ALA A O 1
ATOM 720 N N . ARG A 1 99 ? 14.827 -8.301 -21.594 1.00 93.69 99 ARG A N 1
ATOM 721 C CA . ARG A 1 99 ? 14.073 -7.046 -21.641 1.00 93.69 99 ARG A CA 1
ATOM 722 C C . ARG A 1 99 ? 14.817 -5.928 -20.927 1.00 93.69 99 ARG A C 1
ATOM 724 O O . ARG A 1 99 ? 15.472 -6.142 -19.908 1.00 93.69 99 ARG A O 1
ATOM 731 N N . THR A 1 100 ? 14.685 -4.722 -21.467 1.00 94.50 100 THR A N 1
ATOM 732 C CA . THR A 1 100 ? 15.340 -3.547 -20.900 1.00 94.50 100 THR A CA 1
ATOM 733 C C . THR A 1 100 ? 14.643 -3.104 -19.618 1.00 94.50 100 THR A C 1
ATOM 735 O O . THR A 1 100 ? 13.417 -2.960 -19.585 1.00 94.50 100 THR A O 1
ATOM 738 N N . VAL A 1 101 ? 15.435 -2.820 -18.586 1.00 96.06 101 VAL A N 1
ATOM 739 C CA . VAL A 1 101 ? 14.986 -2.158 -17.358 1.00 96.06 101 VAL A CA 1
ATOM 740 C C . VAL A 1 101 ? 15.667 -0.802 -17.257 1.00 96.06 101 VAL A C 1
ATOM 742 O O . VAL A 1 101 ? 16.876 -0.692 -17.431 1.00 96.06 101 VAL A O 1
ATOM 745 N N . ILE A 1 102 ? 14.899 0.240 -16.965 1.00 94.81 102 ILE A N 1
ATOM 746 C CA . ILE A 1 102 ? 15.418 1.575 -16.672 1.00 94.81 102 ILE A CA 1
ATOM 747 C C . ILE A 1 102 ? 15.091 1.876 -15.219 1.00 94.81 102 ILE A C 1
ATOM 749 O O . ILE A 1 102 ? 13.925 2.013 -14.860 1.00 94.81 102 ILE A O 1
ATOM 753 N N . LEU A 1 103 ? 16.124 1.965 -14.392 1.00 95.38 103 LEU A N 1
ATOM 754 C CA . LEU A 1 103 ? 16.039 2.382 -13.004 1.00 95.38 103 LEU A CA 1
ATOM 755 C C . LEU A 1 103 ? 16.145 3.906 -12.950 1.00 95.38 103 LEU A C 1
ATOM 757 O O . LEU A 1 103 ? 17.189 4.468 -13.276 1.00 95.38 103 LEU A O 1
ATOM 761 N N . LEU A 1 104 ? 15.064 4.567 -12.553 1.00 93.50 104 LEU A N 1
ATOM 762 C CA . LEU A 1 104 ? 14.981 6.015 -12.410 1.00 93.50 104 LEU A CA 1
ATOM 763 C C . LEU A 1 104 ? 14.808 6.375 -10.935 1.00 93.50 104 LEU A C 1
ATOM 765 O O . LEU A 1 104 ? 13.783 6.051 -10.331 1.00 93.50 104 LEU A O 1
ATOM 769 N N . GLY A 1 105 ? 15.794 7.065 -10.369 1.00 93.44 105 GLY A N 1
ATOM 770 C CA . GLY A 1 105 ? 15.732 7.531 -8.988 1.00 93.44 105 GLY A CA 1
ATOM 771 C C . GLY A 1 105 ? 17.056 7.405 -8.244 1.00 93.44 105 GLY A C 1
ATOM 772 O O . GLY A 1 105 ? 18.115 7.714 -8.789 1.00 93.44 105 GLY A O 1
ATOM 773 N N . GLU A 1 106 ? 16.992 6.931 -7.003 1.00 93.44 106 GLU A N 1
ATOM 774 C CA . GLU A 1 106 ? 18.106 6.912 -6.047 1.00 93.44 106 GLU A CA 1
ATOM 775 C C . GLU A 1 106 ? 18.441 5.465 -5.647 1.00 93.44 106 GLU A C 1
ATOM 777 O O . GLU A 1 106 ? 18.014 4.967 -4.606 1.00 93.44 106 GLU A O 1
ATOM 782 N N . PHE A 1 107 ? 19.182 4.753 -6.496 1.00 94.62 107 PHE A N 1
ATOM 783 C CA . PHE A 1 107 ? 19.573 3.360 -6.252 1.00 94.62 107 PHE A CA 1
ATOM 784 C C . PHE A 1 107 ? 21.060 3.260 -5.906 1.00 94.62 107 PHE A C 1
ATOM 786 O O . PHE A 1 107 ? 21.893 3.874 -6.571 1.00 94.62 107 PHE A O 1
ATOM 793 N N . SER A 1 108 ? 21.403 2.463 -4.892 1.00 95.62 108 SER A N 1
ATOM 794 C CA . SER A 1 108 ? 22.799 2.136 -4.584 1.00 95.62 108 SER A CA 1
ATOM 795 C C . SER A 1 108 ? 23.361 1.081 -5.533 1.00 95.62 108 SER A C 1
ATOM 797 O O . SER A 1 108 ? 22.617 0.283 -6.108 1.00 95.62 108 SER A O 1
ATOM 799 N N . ASP A 1 109 ? 24.692 0.997 -5.609 1.00 95.38 109 ASP A N 1
ATOM 800 C CA . ASP A 1 109 ? 25.408 -0.031 -6.380 1.00 95.38 109 ASP A CA 1
ATOM 801 C C . ASP A 1 109 ? 24.948 -1.455 -6.043 1.00 95.38 109 ASP A C 1
ATOM 803 O O . ASP A 1 109 ? 24.896 -2.323 -6.915 1.00 95.38 109 ASP A O 1
ATOM 807 N N . HIS A 1 110 ? 24.555 -1.700 -4.787 1.00 94.31 110 HIS A N 1
ATOM 808 C CA . HIS A 1 110 ? 23.984 -2.979 -4.382 1.00 94.31 110 HIS A CA 1
ATOM 809 C C . HIS A 1 110 ? 22.663 -3.257 -5.112 1.00 94.31 110 HIS A C 1
ATOM 811 O O . HIS A 1 110 ? 22.522 -4.306 -5.739 1.00 94.31 110 HIS A O 1
ATOM 817 N N . SER A 1 111 ? 21.703 -2.326 -5.076 1.00 94.12 111 SER A N 1
ATOM 818 C CA . SER A 1 111 ? 20.439 -2.483 -5.808 1.00 94.12 111 SER A CA 1
ATOM 819 C C . SER A 1 111 ? 20.670 -2.609 -7.311 1.00 94.12 111 SER A C 1
ATOM 821 O O . SER A 1 111 ? 20.074 -3.486 -7.937 1.00 94.12 111 SER A O 1
ATOM 823 N N . LEU A 1 112 ? 21.566 -1.797 -7.882 1.00 95.06 112 LEU A N 1
ATOM 824 C CA . LEU A 1 112 ? 21.939 -1.888 -9.296 1.00 95.06 112 LEU A CA 1
ATOM 825 C C . LEU A 1 112 ? 22.471 -3.285 -9.649 1.00 95.06 112 LEU A C 1
ATOM 827 O O . LEU A 1 112 ? 22.058 -3.864 -10.656 1.00 95.06 112 LEU A O 1
ATOM 831 N N . GLY A 1 113 ? 23.326 -3.858 -8.796 1.00 94.69 113 GLY A N 1
ATOM 832 C CA . GLY A 1 113 ? 23.847 -5.215 -8.955 1.00 94.69 113 GLY A CA 1
ATOM 833 C C . GLY A 1 113 ? 22.752 -6.282 -8.926 1.00 94.69 113 GLY A C 1
ATOM 834 O O . GLY A 1 113 ? 22.743 -7.172 -9.776 1.00 94.69 113 GLY A O 1
ATOM 835 N N . VAL A 1 114 ? 21.785 -6.169 -8.008 1.00 94.00 114 VAL A N 1
ATOM 836 C CA . VAL A 1 114 ? 20.656 -7.113 -7.920 1.00 94.00 114 VAL A CA 1
ATOM 837 C C . VAL A 1 114 ? 19.766 -7.046 -9.168 1.00 94.00 114 VAL A C 1
ATOM 839 O O . VAL A 1 114 ? 19.381 -8.089 -9.699 1.00 94.00 114 VAL A O 1
ATOM 842 N N . TRP A 1 115 ? 19.455 -5.846 -9.666 1.00 95.81 115 TRP A N 1
ATOM 843 C CA . TRP A 1 115 ? 18.672 -5.683 -10.896 1.00 95.81 115 TRP A CA 1
ATOM 844 C C . TRP A 1 115 ? 19.419 -6.215 -12.121 1.00 95.81 115 TRP A C 1
ATOM 846 O O . TRP A 1 115 ? 18.865 -7.030 -12.859 1.00 95.81 115 TRP A O 1
ATOM 856 N N . THR A 1 116 ? 20.690 -5.842 -12.286 1.00 95.75 116 THR A N 1
ATOM 857 C CA . THR A 1 116 ? 21.524 -6.251 -13.430 1.00 95.75 116 THR A CA 1
ATOM 858 C C . THR A 1 116 ? 21.755 -7.764 -13.469 1.00 95.75 116 THR A C 1
ATOM 860 O O . THR A 1 116 ? 21.812 -8.356 -14.546 1.00 95.75 116 THR A O 1
ATOM 863 N N . ALA A 1 117 ? 21.815 -8.424 -12.306 1.00 94.50 117 ALA A N 1
ATOM 864 C CA . ALA A 1 117 ? 21.926 -9.879 -12.230 1.00 94.50 117 ALA A CA 1
ATOM 865 C C . ALA A 1 117 ? 20.720 -10.603 -12.852 1.00 94.50 117 ALA A C 1
ATOM 867 O O . ALA A 1 117 ? 20.875 -11.703 -13.382 1.00 94.50 117 ALA A O 1
ATOM 868 N N . LYS A 1 118 ? 19.521 -10.004 -12.795 1.00 95.44 118 LYS A N 1
ATOM 869 C CA . LYS A 1 118 ? 18.300 -10.590 -13.365 1.00 95.44 118 LYS A CA 1
ATOM 870 C C . LYS A 1 118 ? 17.980 -10.061 -14.763 1.00 95.44 118 LYS A C 1
ATOM 872 O O . LYS A 1 118 ? 17.542 -10.835 -15.614 1.00 95.44 118 LYS A O 1
ATOM 877 N N . PHE A 1 119 ? 18.233 -8.778 -14.994 1.00 96.00 119 PHE A N 1
ATOM 878 C CA . PHE A 1 119 ? 18.010 -8.063 -16.245 1.00 96.00 119 PHE A CA 1
ATOM 879 C C . PHE A 1 119 ? 19.344 -7.473 -16.728 1.00 96.00 119 PHE A C 1
ATOM 881 O O . PHE A 1 119 ? 19.684 -6.352 -16.351 1.00 96.00 119 PHE A O 1
ATOM 888 N N . PRO A 1 120 ? 20.125 -8.186 -17.560 1.00 93.94 120 PRO A N 1
ATOM 889 C CA . PRO A 1 120 ? 21.434 -7.707 -18.013 1.00 93.94 120 PRO A CA 1
ATOM 890 C C . PRO A 1 120 ? 21.375 -6.358 -18.744 1.00 93.94 120 PRO A C 1
ATOM 892 O O . PRO A 1 120 ? 22.319 -5.579 -18.679 1.00 93.94 120 PRO A O 1
ATOM 895 N N . ASN A 1 121 ? 20.244 -6.056 -19.389 1.00 92.94 121 ASN A N 1
ATOM 896 C CA . ASN A 1 121 ? 19.978 -4.782 -20.057 1.00 92.94 121 ASN A CA 1
ATOM 897 C C . ASN A 1 121 ? 19.363 -3.759 -19.082 1.00 92.94 121 ASN A C 1
ATOM 899 O O . ASN A 1 121 ? 18.280 -3.226 -19.330 1.00 92.94 121 ASN A O 1
ATOM 903 N N . THR A 1 122 ? 20.031 -3.514 -17.950 1.00 94.12 122 THR A N 1
ATOM 904 C CA . THR A 1 122 ? 19.607 -2.514 -16.958 1.00 94.12 122 THR A CA 1
ATOM 905 C C . THR A 1 122 ? 20.363 -1.202 -17.151 1.00 94.12 122 THR A C 1
ATOM 907 O O . THR A 1 122 ? 21.591 -1.181 -17.169 1.00 94.12 122 THR A O 1
ATOM 910 N N . TRP A 1 123 ? 19.627 -0.097 -17.237 1.00 91.94 123 TRP A N 1
ATOM 911 C CA . TRP A 1 123 ? 20.160 1.264 -17.277 1.00 91.94 123 TRP A CA 1
ATOM 912 C C . TRP A 1 123 ? 19.793 2.003 -16.000 1.00 91.94 123 TRP A C 1
ATOM 914 O O . TRP A 1 123 ? 18.675 1.865 -15.509 1.00 91.94 123 TRP A O 1
ATOM 924 N N . PHE A 1 124 ? 20.705 2.825 -15.493 1.00 91.94 124 PHE A N 1
ATOM 925 C CA . PHE A 1 124 ? 20.455 3.673 -14.334 1.00 91.94 124 PHE A CA 1
ATOM 926 C C . PHE A 1 124 ? 20.460 5.145 -14.736 1.00 91.94 124 PHE A C 1
ATOM 928 O O . PHE A 1 124 ? 21.402 5.623 -15.365 1.00 91.94 124 PHE A O 1
ATOM 935 N N . VAL A 1 125 ? 19.400 5.855 -14.358 1.00 89.62 125 VAL A N 1
ATOM 936 C CA . VAL A 1 125 ? 19.260 7.298 -14.530 1.00 89.62 125 VAL A CA 1
ATOM 937 C C . VAL A 1 125 ? 19.067 7.914 -13.141 1.00 89.62 125 VAL A C 1
ATOM 939 O O . VAL A 1 125 ? 17.966 7.827 -12.586 1.00 89.62 125 VAL A O 1
ATOM 942 N N . PRO A 1 126 ? 20.116 8.513 -12.551 1.00 90.06 126 PRO A N 1
ATOM 943 C CA . PRO A 1 126 ? 20.003 9.146 -11.246 1.00 90.06 126 PRO A CA 1
ATOM 944 C C . PRO A 1 126 ? 19.058 10.350 -11.317 1.00 90.06 126 PRO A C 1
ATOM 946 O O . PRO A 1 126 ? 19.177 11.195 -12.207 1.00 90.06 126 PRO A O 1
ATOM 949 N N . CYS A 1 127 ? 18.110 10.431 -10.386 1.00 89.12 127 CYS A N 1
ATOM 950 C CA . CYS A 1 127 ? 17.164 11.542 -10.303 1.00 89.12 127 CYS A CA 1
ATOM 951 C C . CYS A 1 127 ? 16.595 11.656 -8.888 1.00 89.12 127 CYS A C 1
ATOM 953 O O . CYS A 1 127 ? 16.189 10.648 -8.317 1.00 89.12 127 CYS A O 1
ATOM 955 N N . ASP A 1 128 ? 16.506 12.874 -8.354 1.00 90.12 128 ASP A N 1
ATOM 956 C CA . ASP A 1 128 ? 15.830 13.110 -7.076 1.00 90.12 128 ASP A CA 1
ATOM 957 C C . ASP A 1 128 ? 14.361 12.682 -7.189 1.00 90.12 128 ASP A C 1
ATOM 959 O O . ASP A 1 128 ? 13.660 13.125 -8.110 1.00 90.12 128 ASP A O 1
ATOM 963 N N . LEU A 1 129 ? 13.871 11.875 -6.242 1.00 90.31 129 LEU A N 1
ATOM 964 C CA . LEU A 1 129 ? 12.511 11.320 -6.311 1.00 90.31 129 LEU A CA 1
ATOM 965 C C . LEU A 1 129 ? 11.428 12.398 -6.489 1.00 90.31 129 LEU A C 1
ATOM 967 O O . LEU A 1 129 ? 10.494 12.214 -7.271 1.00 90.31 129 LEU A O 1
ATOM 971 N N . GLU A 1 130 ? 11.577 13.547 -5.825 1.00 89.06 130 GLU A N 1
ATOM 972 C CA . GLU A 1 130 ? 10.674 14.706 -5.925 1.00 89.06 130 GLU A CA 1
ATOM 973 C C . GLU A 1 130 ? 10.554 15.263 -7.344 1.00 89.06 130 GLU A C 1
ATOM 975 O O . GLU A 1 130 ? 9.490 15.731 -7.752 1.00 89.06 130 GLU A O 1
ATOM 980 N N . LYS A 1 131 ? 11.642 15.198 -8.114 1.00 88.19 131 LYS A N 1
ATOM 981 C CA . LYS A 1 131 ? 11.723 15.788 -9.450 1.00 88.19 131 LYS A CA 1
ATOM 982 C C . LYS A 1 131 ? 11.274 14.826 -10.537 1.00 88.19 131 LYS A C 1
ATOM 984 O O . LYS A 1 131 ? 11.064 15.280 -11.657 1.00 88.19 131 LYS A O 1
ATOM 989 N N . ILE A 1 132 ? 11.081 13.538 -10.238 1.00 89.19 132 ILE A N 1
ATOM 990 C CA . ILE A 1 132 ? 10.779 12.502 -11.237 1.00 89.19 132 ILE A CA 1
ATOM 991 C C . ILE A 1 132 ? 9.597 12.851 -12.158 1.00 89.19 132 ILE A C 1
ATOM 993 O O . ILE A 1 132 ? 9.752 12.715 -13.371 1.00 89.19 132 ILE A O 1
ATOM 997 N N . PRO A 1 133 ? 8.442 13.349 -11.682 1.00 86.06 133 PRO A N 1
ATOM 998 C CA . PRO A 1 133 ? 7.339 13.658 -12.587 1.00 86.06 133 PRO A CA 1
ATOM 999 C C . PRO A 1 133 ? 7.679 14.802 -13.554 1.00 86.06 133 PRO A C 1
ATOM 1001 O O . PRO A 1 133 ? 7.376 14.730 -14.748 1.00 86.06 133 PRO A O 1
ATOM 1004 N N . GLN A 1 134 ? 8.380 15.834 -13.071 1.00 83.50 134 GLN A N 1
ATOM 1005 C CA . GLN A 1 134 ? 8.879 16.922 -13.916 1.00 83.50 134 GLN A CA 1
ATOM 1006 C C . GLN A 1 134 ? 9.932 16.405 -14.903 1.00 83.50 134 GLN A C 1
ATOM 1008 O O . GLN A 1 134 ? 9.859 16.688 -16.099 1.00 83.50 134 GLN A O 1
ATOM 1013 N N . ALA A 1 135 ? 10.862 15.596 -14.413 1.00 84.19 135 ALA A N 1
ATOM 1014 C CA . ALA A 1 135 ? 11.890 14.916 -15.176 1.00 84.19 135 ALA A CA 1
ATOM 1015 C C . ALA A 1 135 ? 11.302 14.087 -16.328 1.00 84.19 135 ALA A C 1
ATOM 1017 O O . ALA A 1 135 ? 11.707 14.255 -17.472 1.00 84.19 135 ALA A O 1
ATOM 1018 N N . LEU A 1 136 ? 10.282 13.269 -16.068 1.00 83.06 136 LEU A N 1
ATOM 1019 C CA . LEU A 1 136 ? 9.590 12.474 -17.083 1.00 83.06 136 LEU A CA 1
ATOM 1020 C C . LEU A 1 136 ? 8.890 13.343 -18.136 1.00 83.06 136 LEU A C 1
ATOM 1022 O O . LEU A 1 136 ? 8.891 13.002 -19.321 1.00 83.06 136 LEU A O 1
ATOM 1026 N N . SER A 1 137 ? 8.327 14.488 -17.738 1.00 77.38 137 SER A N 1
ATOM 1027 C CA . SER A 1 137 ? 7.740 15.450 -18.686 1.00 77.38 137 SER A CA 1
ATOM 1028 C C . SER A 1 137 ? 8.788 16.142 -19.569 1.00 77.38 137 SER A C 1
ATOM 1030 O O . SER A 1 137 ? 8.492 16.533 -20.696 1.00 77.38 137 SER A O 1
ATOM 1032 N N . GLN A 1 138 ? 10.022 16.250 -19.073 1.00 78.00 138 GLN A N 1
ATOM 1033 C CA . GLN A 1 138 ? 11.167 16.874 -19.734 1.00 78.00 138 GLN A CA 1
ATOM 1034 C C . GLN A 1 138 ? 12.211 15.833 -20.153 1.00 78.00 138 GLN A C 1
ATOM 1036 O O . GLN A 1 138 ? 13.380 16.160 -20.324 1.00 78.00 138 GLN A O 1
ATOM 1041 N N . TRP A 1 139 ? 11.818 14.569 -20.319 1.00 71.50 139 TRP A N 1
ATOM 1042 C CA . TRP A 1 139 ? 12.768 13.458 -20.409 1.00 71.50 139 TRP A CA 1
ATOM 1043 C C . TRP A 1 139 ? 13.712 13.555 -21.608 1.00 71.50 139 TRP A C 1
ATOM 1045 O O . TRP A 1 139 ? 14.873 13.158 -21.526 1.00 71.50 139 TRP A O 1
ATOM 1055 N N . SER A 1 140 ? 13.248 14.166 -22.704 1.00 57.25 140 SER A N 1
ATOM 1056 C CA . SER A 1 140 ? 14.106 14.497 -23.843 1.00 57.25 140 SER A CA 1
ATOM 1057 C C . SER A 1 140 ? 15.328 15.317 -23.421 1.00 57.25 140 SER A C 1
ATOM 1059 O O . SER A 1 140 ? 16.382 15.157 -24.015 1.00 57.25 140 SER A O 1
ATOM 1061 N N . ILE A 1 141 ? 15.216 16.148 -22.382 1.00 57.69 141 ILE A N 1
ATOM 1062 C CA . ILE A 1 141 ? 16.282 16.993 -21.830 1.00 57.69 141 ILE A CA 1
ATOM 1063 C C . ILE A 1 141 ? 17.198 16.192 -20.892 1.00 57.69 141 ILE A C 1
ATOM 1065 O O . ILE A 1 141 ? 18.411 16.349 -20.972 1.00 57.69 141 ILE A O 1
ATOM 1069 N N . LEU A 1 142 ? 16.659 15.289 -20.065 1.00 58.28 142 LEU A N 1
ATOM 1070 C CA . LEU A 1 142 ? 17.465 14.452 -19.153 1.00 58.28 142 LEU A CA 1
ATOM 1071 C C . LEU A 1 142 ? 18.413 13.502 -19.872 1.00 58.28 142 LEU A C 1
ATOM 1073 O O . LEU A 1 142 ? 19.482 13.180 -19.370 1.00 58.28 142 LEU A O 1
ATOM 1077 N N . VAL A 1 143 ? 18.008 13.068 -21.058 1.00 57.22 143 VAL A N 1
ATOM 1078 C CA . VAL A 1 143 ? 18.773 12.154 -21.901 1.00 57.22 143 VAL A CA 1
ATOM 1079 C C . VAL A 1 143 ? 19.711 12.916 -22.860 1.00 57.22 143 VAL A C 1
ATOM 1081 O O . VAL A 1 143 ? 20.533 12.320 -23.553 1.00 57.22 143 VAL A O 1
ATOM 1084 N N . SER A 1 144 ? 19.660 14.253 -22.877 1.00 47.91 144 SER A N 1
ATOM 1085 C CA . SER A 1 144 ? 20.442 15.104 -23.784 1.00 47.91 144 SER A CA 1
ATOM 1086 C C . SER A 1 144 ? 21.827 15.522 -23.229 1.00 47.91 144 SER A C 1
ATOM 1088 O O . SER A 1 144 ? 22.037 16.712 -23.005 1.00 47.91 144 SER A O 1
ATOM 1090 N N . SER A 1 145 ? 22.779 14.579 -23.045 1.00 45.34 145 SER A N 1
ATOM 1091 C CA . SER A 1 145 ? 24.271 14.689 -23.252 1.00 45.34 145 SER A CA 1
ATOM 1092 C C . SER A 1 145 ? 25.133 13.853 -22.269 1.00 45.34 145 SER A C 1
ATOM 1094 O O . SER A 1 145 ? 24.713 13.715 -21.125 1.00 45.34 145 SER A O 1
ATOM 1096 N N . PRO A 1 146 ? 26.386 13.418 -22.597 1.00 44.00 146 PRO A N 1
ATOM 1097 C CA . PRO A 1 146 ? 27.074 13.296 -23.886 1.00 44.00 146 PRO A CA 1
ATOM 1098 C C . PRO A 1 146 ? 27.520 11.834 -24.152 1.00 44.00 146 PRO A C 1
ATOM 1100 O O . PRO A 1 146 ? 28.647 11.448 -23.873 1.00 44.00 146 PRO A O 1
ATOM 1103 N N . ASN A 1 147 ? 26.628 11.024 -24.716 1.00 51.16 147 ASN A N 1
ATOM 1104 C CA . ASN A 1 147 ? 26.949 9.889 -25.589 1.00 51.16 147 ASN A CA 1
ATOM 1105 C C . ASN A 1 147 ? 25.666 9.600 -26.368 1.00 51.16 147 ASN A C 1
ATOM 1107 O O . ASN A 1 147 ? 24.714 9.022 -25.848 1.00 51.16 147 ASN A O 1
ATOM 1111 N N . SER A 1 148 ? 25.592 10.092 -27.604 1.00 59.62 148 SER A N 1
ATOM 1112 C CA . SER A 1 148 ? 24.357 10.100 -28.401 1.00 59.62 148 SER A CA 1
ATOM 1113 C C . SER A 1 148 ? 23.782 8.704 -28.677 1.00 59.62 148 SER A C 1
ATOM 1115 O O . SER A 1 148 ? 22.619 8.602 -29.054 1.00 59.62 148 SER A O 1
ATOM 1117 N N . SER A 1 149 ? 24.554 7.633 -28.474 1.00 66.50 149 SER A N 1
ATOM 1118 C CA . SER A 1 149 ? 24.130 6.241 -28.651 1.00 66.50 149 SER A CA 1
ATOM 1119 C C . SER A 1 149 ? 23.427 5.645 -27.425 1.00 66.50 149 SER A C 1
ATOM 1121 O O . SER A 1 149 ? 22.367 5.041 -27.580 1.00 66.50 149 SER A O 1
ATOM 1123 N N . GLU A 1 150 ? 23.971 5.811 -26.217 1.00 68.94 150 GLU A N 1
ATOM 1124 C CA . GLU A 1 150 ? 23.386 5.274 -24.971 1.00 68.94 150 GLU A CA 1
ATOM 1125 C C . GLU A 1 150 ? 22.090 5.998 -24.626 1.00 68.94 150 GLU A C 1
ATOM 1127 O O . GLU A 1 150 ? 21.052 5.374 -24.418 1.00 68.94 150 GLU A O 1
ATOM 1132 N N . ALA A 1 151 ? 22.133 7.328 -24.693 1.00 69.19 151 ALA A N 1
ATOM 1133 C CA . ALA A 1 151 ? 20.975 8.194 -24.560 1.00 69.19 151 ALA A CA 1
ATOM 1134 C C . ALA A 1 151 ? 19.838 7.773 -25.508 1.00 69.19 151 ALA A C 1
ATOM 1136 O O . ALA A 1 151 ? 18.689 7.582 -25.102 1.00 69.19 151 ALA A O 1
ATOM 1137 N N . LYS A 1 152 ? 20.177 7.543 -26.779 1.00 72.75 152 LYS A N 1
ATOM 1138 C CA . LYS A 1 152 ? 19.224 7.063 -27.779 1.00 72.75 152 LYS A CA 1
ATOM 1139 C C . LYS A 1 152 ? 18.703 5.660 -27.459 1.00 72.75 152 LYS A C 1
ATOM 1141 O O . LYS A 1 152 ? 17.512 5.428 -27.601 1.00 72.75 152 LYS A O 1
ATOM 1146 N N . SER A 1 153 ? 19.546 4.758 -26.961 1.00 76.06 153 SER A N 1
ATOM 1147 C CA . SER A 1 153 ? 19.145 3.391 -26.593 1.00 76.06 153 SER A CA 1
ATOM 1148 C C . SER A 1 153 ? 18.171 3.361 -25.408 1.00 76.06 153 SER A C 1
ATOM 1150 O O . SER A 1 153 ? 17.196 2.606 -25.425 1.00 76.06 153 SER A O 1
ATOM 1152 N N . ILE A 1 154 ? 18.384 4.217 -24.402 1.00 78.12 154 ILE A N 1
ATOM 1153 C CA . ILE A 1 154 ? 17.450 4.415 -23.280 1.00 78.12 154 ILE A CA 1
ATOM 1154 C C . ILE A 1 154 ? 16.122 4.972 -23.801 1.00 78.12 154 ILE A C 1
ATOM 1156 O O . ILE A 1 154 ? 15.050 4.484 -23.440 1.00 78.12 154 ILE A O 1
ATOM 1160 N N . PHE A 1 155 ? 16.184 5.971 -24.683 1.00 76.94 155 PHE A N 1
ATOM 1161 C CA . PHE A 1 155 ? 14.998 6.581 -25.276 1.00 76.94 155 PHE A CA 1
ATOM 1162 C C . PHE A 1 155 ? 14.186 5.586 -26.115 1.00 76.94 155 PHE A C 1
ATOM 1164 O O . PHE A 1 155 ? 12.972 5.484 -25.944 1.00 76.94 155 PHE A O 1
ATOM 1171 N N . ASP A 1 156 ? 14.849 4.810 -26.969 1.00 79.00 156 ASP A N 1
ATOM 1172 C CA . ASP A 1 156 ? 14.217 3.785 -27.799 1.00 79.00 156 ASP A CA 1
ATOM 1173 C C . ASP A 1 156 ? 13.591 2.685 -26.925 1.00 79.00 156 ASP A C 1
ATOM 1175 O O . ASP A 1 156 ? 12.461 2.265 -27.173 1.00 79.00 156 ASP A O 1
ATOM 1179 N N . SER A 1 157 ? 14.254 2.299 -25.828 1.00 80.94 157 SER A N 1
ATOM 1180 C CA . SER A 1 157 ? 13.719 1.322 -24.867 1.00 80.94 157 SER A CA 1
ATOM 1181 C C . SER A 1 157 ? 12.449 1.805 -24.160 1.00 80.94 157 SER A C 1
ATOM 1183 O O . SER A 1 157 ? 11.570 0.997 -23.859 1.00 80.94 157 SER A O 1
ATOM 1185 N N . LEU A 1 158 ? 12.308 3.112 -23.912 1.00 81.38 158 LEU A N 1
ATOM 1186 C CA . LEU A 1 158 ? 11.071 3.687 -23.371 1.00 81.38 158 LEU A CA 1
ATOM 1187 C C . LEU A 1 158 ? 9.948 3.761 -24.399 1.00 81.38 158 LEU A C 1
ATOM 1189 O O . LEU A 1 158 ? 8.791 3.822 -23.997 1.00 81.38 158 LEU A O 1
ATOM 1193 N N . ARG A 1 159 ? 10.261 3.767 -25.697 1.00 83.81 159 ARG A N 1
ATOM 1194 C CA . ARG A 1 159 ? 9.282 3.831 -26.794 1.00 83.81 159 ARG A CA 1
ATOM 1195 C C . ARG A 1 159 ? 8.828 2.459 -27.281 1.00 83.81 159 ARG A C 1
ATOM 1197 O O . ARG A 1 159 ? 8.226 2.378 -28.347 1.00 83.81 159 ARG A O 1
ATOM 1204 N N . CYS A 1 160 ? 9.084 1.407 -26.509 1.00 89.50 160 CYS A N 1
ATOM 1205 C CA . CYS A 1 160 ? 8.527 0.094 -26.794 1.00 89.50 160 CYS A CA 1
ATOM 1206 C C . CYS A 1 160 ? 6.987 0.137 -26.843 1.00 89.50 160 CYS A C 1
ATOM 1208 O O . CYS A 1 160 ? 6.346 1.033 -26.278 1.00 89.50 160 CYS A O 1
ATOM 1210 N N . ASP A 1 161 ? 6.405 -0.865 -27.502 1.00 91.19 161 ASP A N 1
ATOM 1211 C CA . ASP A 1 161 ? 4.957 -0.952 -27.704 1.00 91.19 161 ASP A CA 1
ATOM 1212 C C . ASP A 1 161 ? 4.185 -1.091 -26.388 1.00 91.19 161 ASP A C 1
ATOM 1214 O O . ASP A 1 161 ? 3.055 -0.612 -26.295 1.00 91.19 161 ASP A O 1
ATOM 1218 N N . TYR A 1 162 ? 4.802 -1.716 -25.376 1.00 95.44 162 TYR A N 1
ATOM 1219 C CA . TYR A 1 162 ? 4.216 -1.954 -24.060 1.00 95.44 162 TYR A CA 1
ATOM 1220 C C . TYR A 1 162 ? 5.218 -1.642 -22.939 1.00 95.44 162 TYR A C 1
ATOM 1222 O O . TYR A 1 162 ? 6.021 -2.494 -22.543 1.00 95.44 162 TYR A O 1
ATOM 1230 N N . LEU A 1 163 ? 5.152 -0.421 -22.404 1.00 96.50 163 LEU A N 1
ATOM 1231 C CA . LEU A 1 163 ? 5.979 0.035 -21.284 1.00 96.50 163 LEU A CA 1
ATOM 1232 C C . LEU A 1 163 ? 5.229 -0.144 -19.961 1.00 96.50 163 LEU A C 1
ATOM 1234 O O . LEU A 1 163 ? 4.154 0.430 -19.772 1.00 96.50 163 LEU A O 1
ATOM 1238 N N . THR A 1 164 ? 5.835 -0.871 -19.021 1.00 97.75 164 THR A N 1
ATOM 1239 C CA . THR A 1 164 ? 5.335 -0.947 -17.641 1.00 97.75 164 THR A CA 1
ATOM 1240 C C . THR A 1 164 ? 6.154 -0.047 -16.725 1.00 97.75 164 THR A C 1
ATOM 1242 O O . THR A 1 164 ? 7.365 -0.219 -16.591 1.00 97.75 164 THR A O 1
ATOM 1245 N N . VAL A 1 165 ? 5.488 0.896 -16.064 1.00 97.25 165 VAL A N 1
ATOM 1246 C CA . VAL A 1 165 ? 6.084 1.777 -15.057 1.00 97.25 165 VAL A CA 1
ATOM 1247 C C . VAL A 1 165 ? 5.860 1.172 -13.678 1.00 97.25 165 VAL A C 1
ATOM 1249 O O . VAL A 1 165 ? 4.720 1.048 -13.252 1.00 97.25 165 VAL A O 1
ATOM 1252 N N . VAL A 1 166 ? 6.916 0.790 -12.969 1.00 97.62 166 VAL A N 1
ATOM 1253 C CA . VAL A 1 166 ? 6.842 0.136 -11.655 1.00 97.62 166 VAL A CA 1
ATOM 1254 C C . VAL A 1 166 ? 7.258 1.125 -10.576 1.00 97.62 166 VAL A C 1
ATOM 1256 O O . VAL A 1 166 ? 8.328 1.714 -10.672 1.00 97.62 166 VAL A O 1
ATOM 1259 N N . TRP A 1 167 ? 6.449 1.292 -9.534 1.00 95.75 167 TRP A N 1
ATOM 1260 C CA . TRP A 1 167 ? 6.807 2.102 -8.366 1.00 95.75 167 TRP A CA 1
ATOM 1261 C C . TRP A 1 167 ? 6.085 1.591 -7.126 1.00 95.75 167 TRP A C 1
ATOM 1263 O O . TRP A 1 167 ? 5.176 0.770 -7.220 1.00 95.75 167 TRP A O 1
ATOM 1273 N N . SER A 1 168 ? 6.456 2.106 -5.958 1.00 94.38 168 SER A N 1
ATOM 1274 C CA . SER A 1 168 ? 5.704 1.884 -4.726 1.00 94.38 168 SER A CA 1
ATOM 1275 C C . SER A 1 168 ? 5.355 3.222 -4.078 1.00 94.38 168 SER A C 1
ATOM 1277 O O . SER A 1 168 ? 6.264 3.944 -3.662 1.00 94.38 168 SER A O 1
ATOM 1279 N N . PRO A 1 169 ? 4.060 3.569 -3.944 1.00 91.44 169 PRO A N 1
ATOM 1280 C CA . PRO A 1 169 ? 3.629 4.768 -3.224 1.00 91.44 169 PRO A CA 1
ATOM 1281 C C . PRO A 1 169 ? 4.155 4.834 -1.785 1.00 91.44 169 PRO A C 1
ATOM 1283 O O . PRO A 1 169 ? 4.416 5.915 -1.260 1.00 91.44 169 PRO A O 1
ATOM 1286 N N . GLY A 1 170 ? 4.341 3.675 -1.144 1.00 88.88 170 GLY A N 1
ATOM 1287 C CA . GLY A 1 170 ? 4.875 3.579 0.214 1.00 88.88 170 GLY A CA 1
ATOM 1288 C C . GLY A 1 170 ? 6.296 4.121 0.360 1.00 88.88 170 GLY A C 1
ATOM 1289 O O . GLY A 1 170 ? 6.659 4.512 1.461 1.00 88.88 170 GLY A O 1
ATOM 1290 N N . ASN A 1 171 ? 7.055 4.188 -0.737 1.00 88.38 171 ASN A N 1
ATOM 1291 C CA . ASN A 1 171 ? 8.478 4.527 -0.764 1.00 88.38 171 ASN A CA 1
ATOM 1292 C C . ASN A 1 171 ? 8.749 6.008 -1.060 1.00 88.38 171 ASN A C 1
ATOM 1294 O O . ASN A 1 171 ? 9.884 6.466 -0.946 1.00 88.38 171 ASN A O 1
ATOM 1298 N N . LEU A 1 172 ? 7.714 6.761 -1.437 1.00 85.31 172 LEU A N 1
ATOM 1299 C CA . LEU A 1 172 ? 7.783 8.189 -1.744 1.00 85.31 172 LEU A CA 1
ATOM 1300 C C . LEU A 1 172 ? 7.700 9.012 -0.449 1.00 85.31 172 LEU A C 1
ATOM 1302 O O . LEU A 1 172 ? 6.748 9.757 -0.216 1.00 85.31 172 LEU A O 1
ATOM 1306 N N . HIS A 1 173 ? 8.659 8.803 0.451 1.00 75.62 173 HIS A N 1
ATOM 1307 C CA 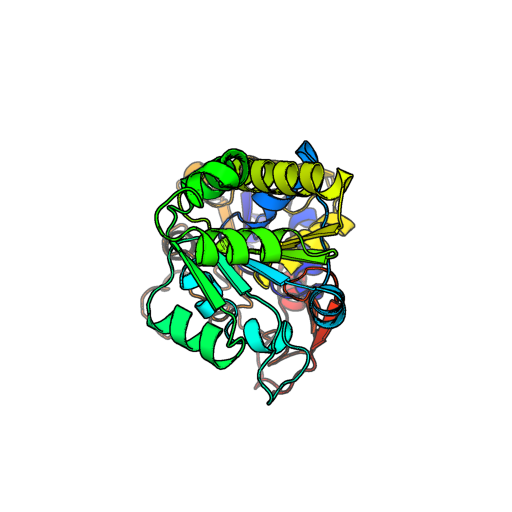. HIS A 1 173 ? 8.718 9.515 1.726 1.00 75.62 173 HIS A CA 1
ATOM 1308 C C . HIS A 1 173 ? 9.065 10.992 1.509 1.00 75.62 173 HIS A C 1
ATOM 1310 O O . HIS A 1 173 ? 9.879 11.312 0.653 1.00 75.62 173 HIS A O 1
ATOM 1316 N N . SER A 1 174 ? 8.471 11.880 2.313 1.00 69.00 174 SER A N 1
ATOM 1317 C CA . SER A 1 174 ? 8.739 13.333 2.311 1.00 69.00 174 SER A CA 1
ATOM 1318 C C . SER A 1 174 ? 8.249 14.117 1.085 1.00 69.00 174 SER A C 1
ATOM 1320 O O . SER A 1 174 ? 8.471 15.320 1.012 1.00 69.00 174 SER A O 1
ATOM 1322 N N . ILE A 1 175 ? 7.515 13.475 0.175 1.00 79.12 175 ILE A N 1
ATOM 1323 C CA . ILE A 1 175 ? 6.928 14.098 -1.018 1.00 79.12 175 ILE A CA 1
ATOM 1324 C C . ILE A 1 175 ? 5.412 14.229 -0.813 1.00 79.12 175 ILE A C 1
ATOM 1326 O O . ILE A 1 175 ? 4.813 13.312 -0.243 1.00 79.12 175 ILE A O 1
ATOM 1330 N N . PRO A 1 176 ? 4.749 15.298 -1.295 1.00 85.25 176 PRO A N 1
ATOM 1331 C CA . PRO A 1 176 ? 3.297 15.304 -1.492 1.00 85.25 176 PRO A CA 1
ATOM 1332 C C . PRO A 1 176 ? 2.888 14.173 -2.456 1.00 85.25 176 PRO A C 1
ATOM 1334 O O . PRO A 1 176 ? 2.933 14.320 -3.680 1.00 85.25 176 PRO A O 1
ATOM 1337 N N . ARG A 1 177 ? 2.612 12.983 -1.904 1.00 89.94 177 ARG A N 1
ATOM 1338 C CA . ARG A 1 177 ? 2.507 11.733 -2.675 1.00 89.94 177 ARG A CA 1
ATOM 1339 C C . ARG A 1 177 ? 1.323 11.714 -3.618 1.00 89.94 177 ARG A C 1
ATOM 1341 O O . ARG A 1 177 ? 1.455 11.195 -4.718 1.00 89.94 177 ARG A O 1
ATOM 1348 N N . ASP A 1 178 ? 0.189 12.245 -3.188 1.00 89.38 178 ASP A N 1
ATOM 1349 C CA . ASP A 1 178 ? -1.014 12.378 -4.003 1.00 89.38 178 ASP A CA 1
ATOM 1350 C C . ASP A 1 178 ? -0.715 13.150 -5.294 1.00 89.38 178 ASP A C 1
ATOM 1352 O O . ASP A 1 178 ? -0.923 12.628 -6.389 1.00 89.38 178 ASP A O 1
ATOM 1356 N N . PHE A 1 179 ? -0.101 14.327 -5.171 1.00 89.88 179 PHE A N 1
ATOM 1357 C CA . PHE A 1 179 ? 0.306 15.145 -6.306 1.00 89.88 179 PHE A CA 1
ATOM 1358 C C . PHE A 1 179 ? 1.362 14.444 -7.167 1.00 89.88 179 PHE A C 1
ATOM 1360 O O . PHE A 1 179 ? 1.262 14.427 -8.391 1.00 89.88 179 PHE A O 1
ATOM 1367 N N . TRP A 1 180 ? 2.366 13.816 -6.553 1.00 92.88 180 TRP A N 1
ATOM 1368 C CA . TRP A 1 180 ? 3.393 13.081 -7.295 1.00 92.88 180 TRP A CA 1
ATOM 1369 C C . TRP A 1 180 ? 2.789 11.944 -8.135 1.00 92.88 180 TRP A C 1
ATOM 1371 O O . TRP A 1 180 ? 3.120 11.795 -9.315 1.00 92.88 180 TRP A O 1
ATOM 1381 N N . ILE A 1 181 ? 1.878 11.162 -7.544 1.00 93.12 181 ILE A N 1
ATOM 1382 C CA . ILE A 1 181 ? 1.200 10.038 -8.204 1.00 93.12 181 ILE A CA 1
ATOM 1383 C C . ILE A 1 181 ? 0.282 10.554 -9.311 1.00 93.12 181 ILE A C 1
ATOM 1385 O O . ILE A 1 181 ? 0.266 9.978 -10.398 1.00 93.12 181 ILE A O 1
ATOM 1389 N N . GLU A 1 182 ? -0.441 11.648 -9.071 1.00 93.06 182 GLU A N 1
ATOM 1390 C CA . GLU A 1 182 ? -1.257 12.308 -10.088 1.00 93.06 182 GLU A CA 1
ATOM 1391 C C . GLU A 1 182 ? -0.406 12.721 -11.297 1.00 93.06 182 GLU A C 1
ATOM 1393 O O . GLU A 1 182 ? -0.730 12.371 -12.433 1.00 93.06 182 GLU A O 1
ATOM 1398 N N . GLN A 1 183 ? 0.726 13.389 -11.071 1.00 92.62 183 GLN A N 1
ATOM 1399 C CA . GLN A 1 183 ? 1.615 13.825 -12.148 1.00 92.62 183 GLN A CA 1
ATOM 1400 C C . GLN A 1 183 ? 2.197 12.639 -12.935 1.00 92.62 183 GLN A C 1
ATOM 1402 O O . GLN A 1 183 ? 2.289 12.699 -14.167 1.00 92.62 183 GLN A O 1
ATOM 1407 N N . LEU A 1 184 ? 2.544 11.540 -12.255 1.00 93.12 184 LEU A N 1
ATOM 1408 C CA . LEU A 1 184 ? 2.974 10.310 -12.921 1.00 93.12 184 LEU A CA 1
ATOM 1409 C C . LEU A 1 184 ? 1.843 9.699 -13.763 1.00 93.12 184 LEU A C 1
ATOM 1411 O O . LEU A 1 184 ? 2.063 9.342 -14.922 1.00 93.12 184 LEU A O 1
ATOM 1415 N N . ASN A 1 185 ? 0.627 9.615 -13.221 1.00 93.19 185 ASN A N 1
ATOM 1416 C CA . ASN A 1 185 ? -0.537 9.091 -13.938 1.00 93.19 185 ASN A CA 1
ATOM 1417 C C . ASN A 1 185 ? -0.875 9.939 -15.169 1.00 93.19 185 ASN A C 1
ATOM 1419 O O . ASN A 1 185 ? -1.157 9.385 -16.231 1.00 93.19 185 ASN A O 1
ATOM 1423 N N . GLN A 1 186 ? -0.786 11.267 -15.072 1.00 92.25 186 GLN A N 1
ATOM 1424 C CA . GLN A 1 186 ? -0.953 12.157 -16.221 1.00 92.25 186 GLN A CA 1
ATOM 1425 C C . GLN A 1 186 ? 0.113 11.906 -17.296 1.00 92.25 186 GLN A C 1
ATOM 1427 O O . GLN A 1 186 ? -0.204 11.901 -18.487 1.00 92.25 186 GLN A O 1
ATOM 1432 N N . TRP A 1 187 ? 1.369 11.670 -16.906 1.00 92.00 187 TRP A N 1
ATOM 1433 C CA . TRP A 1 187 ? 2.423 11.310 -17.857 1.00 92.00 187 TRP A CA 1
ATOM 1434 C C . TRP A 1 187 ? 2.134 9.972 -18.549 1.00 92.00 187 TRP A C 1
ATOM 1436 O O . TRP A 1 187 ? 2.257 9.883 -19.773 1.00 92.00 187 TRP A O 1
ATOM 1446 N N . ILE A 1 188 ? 1.696 8.956 -17.795 1.00 93.25 188 ILE A N 1
ATOM 1447 C CA . ILE A 1 188 ? 1.285 7.653 -18.340 1.00 93.25 188 ILE A CA 1
ATOM 1448 C C . ILE A 1 188 ? 0.152 7.845 -19.352 1.00 93.25 188 ILE A C 1
ATOM 1450 O O . ILE A 1 188 ? 0.272 7.388 -20.486 1.00 93.25 188 ILE A O 1
ATOM 1454 N N . LEU A 1 189 ? -0.904 8.571 -18.972 1.00 92.06 189 LEU A N 1
ATOM 1455 C CA . LEU A 1 189 ? -2.065 8.856 -19.818 1.00 92.06 189 LEU A CA 1
ATOM 1456 C C . LEU A 1 189 ? -1.671 9.511 -21.146 1.00 92.06 189 LEU A C 1
ATOM 1458 O O . LEU A 1 189 ? -2.066 9.015 -22.197 1.00 92.06 189 LEU A O 1
ATOM 1462 N N . ARG A 1 190 ? -0.842 10.562 -21.110 1.00 91.12 190 ARG A N 1
ATOM 1463 C CA . ARG A 1 190 ? -0.366 11.251 -22.324 1.00 91.12 190 ARG A CA 1
ATOM 1464 C C . ARG A 1 190 ? 0.437 10.326 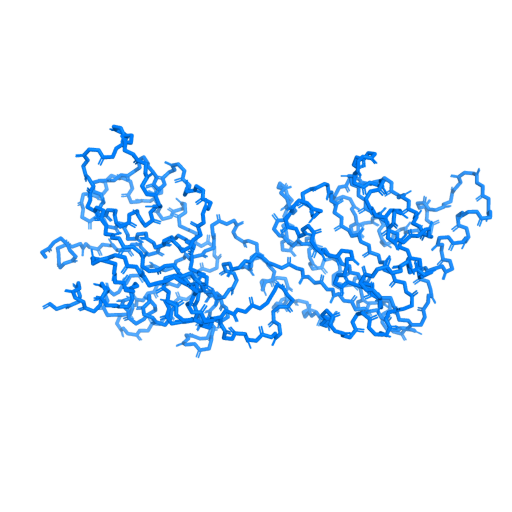-23.234 1.00 91.12 190 ARG A C 1
ATOM 1466 O O . ARG A 1 190 ? 0.275 10.351 -24.448 1.00 91.12 190 ARG A O 1
ATOM 1473 N N . ASN A 1 191 ? 1.303 9.485 -22.667 1.00 90.50 191 ASN A N 1
ATOM 1474 C CA . ASN A 1 191 ? 2.062 8.530 -23.476 1.00 90.50 191 ASN A CA 1
ATOM 1475 C C . ASN A 1 191 ? 1.169 7.417 -24.047 1.00 90.50 191 ASN A C 1
ATOM 1477 O O . ASN A 1 191 ? 1.493 6.871 -25.103 1.00 90.50 191 ASN A O 1
ATOM 1481 N N . ASN A 1 192 ? 0.045 7.118 -23.387 1.00 91.19 192 ASN A N 1
ATOM 1482 C CA . ASN A 1 192 ? -0.900 6.097 -23.826 1.00 91.19 192 ASN A CA 1
ATOM 1483 C C . ASN A 1 192 ? -1.664 6.471 -25.111 1.00 91.19 192 ASN A C 1
ATOM 1485 O O . ASN A 1 192 ? -2.276 5.610 -25.735 1.00 91.19 192 ASN A O 1
ATOM 1489 N N . GLU A 1 193 ? -1.616 7.740 -25.534 1.00 90.69 193 GLU A N 1
ATOM 1490 C CA . GLU A 1 193 ? -2.237 8.213 -26.782 1.00 90.69 193 GLU A CA 1
ATOM 1491 C C . GLU A 1 193 ? -1.584 7.619 -28.042 1.00 90.69 193 GLU A C 1
ATOM 1493 O O . GLU A 1 193 ? -2.207 7.582 -29.101 1.00 90.69 193 GLU A O 1
ATOM 1498 N N . THR A 1 194 ? -0.331 7.158 -27.947 1.00 88.44 194 THR A N 1
ATOM 1499 C CA . THR A 1 194 ? 0.455 6.703 -29.113 1.00 88.44 194 THR A CA 1
ATOM 1500 C C . THR A 1 194 ? 0.991 5.277 -29.005 1.00 88.44 194 THR A C 1
ATOM 1502 O O . THR A 1 194 ? 1.325 4.677 -30.023 1.00 88.44 194 THR A O 1
ATOM 1505 N N . ARG A 1 195 ? 1.086 4.725 -27.794 1.00 91.25 195 ARG A N 1
ATOM 1506 C CA . ARG A 1 195 ? 1.638 3.392 -27.485 1.00 91.25 195 ARG A CA 1
ATOM 1507 C C . ARG A 1 195 ? 1.090 2.925 -26.144 1.00 91.25 195 ARG A C 1
ATOM 1509 O O . ARG A 1 195 ? 0.593 3.753 -25.397 1.00 91.25 195 ARG A O 1
ATOM 1516 N N . ARG A 1 196 ? 1.216 1.650 -25.773 1.00 95.19 196 ARG A N 1
ATOM 1517 C CA . ARG A 1 196 ? 0.690 1.185 -24.484 1.00 95.19 196 ARG A CA 1
ATOM 1518 C C . ARG A 1 196 ? 1.654 1.534 -23.349 1.00 95.19 196 ARG A C 1
ATOM 1520 O O . ARG A 1 196 ? 2.757 0.996 -23.271 1.00 95.19 196 ARG A O 1
ATOM 1527 N N . VAL A 1 197 ? 1.224 2.415 -22.448 1.00 95.88 197 VAL A N 1
ATOM 1528 C CA . VAL A 1 197 ? 1.929 2.696 -21.186 1.00 95.88 197 VAL A CA 1
ATOM 1529 C C . VAL A 1 197 ? 0.998 2.429 -20.025 1.00 95.88 197 VAL A C 1
ATOM 1531 O O . VAL A 1 197 ? -0.138 2.904 -20.005 1.00 95.88 197 VAL A O 1
ATOM 1534 N N . VAL A 1 198 ? 1.477 1.652 -19.063 1.00 96.38 198 VAL A N 1
ATOM 1535 C CA . VAL A 1 198 ? 0.701 1.246 -17.892 1.00 96.38 198 VAL A CA 1
ATOM 1536 C C . VAL A 1 198 ? 1.536 1.366 -16.632 1.00 96.38 198 VAL A C 1
ATOM 1538 O O . VAL A 1 198 ? 2.753 1.196 -16.650 1.00 96.38 198 VAL A O 1
ATOM 1541 N N . GLY A 1 199 ? 0.867 1.650 -15.526 1.00 96.19 199 GLY A N 1
ATOM 1542 C CA . GLY A 1 199 ? 1.466 1.671 -14.209 1.00 96.19 199 GLY A CA 1
ATOM 1543 C C . GLY A 1 199 ? 1.290 0.364 -13.449 1.00 96.19 199 GLY A C 1
ATOM 1544 O O . GLY A 1 199 ? 0.252 -0.283 -13.514 1.00 96.19 199 GLY A O 1
ATOM 1545 N N . LEU A 1 200 ? 2.291 -0.007 -12.671 1.00 97.31 200 LEU A N 1
ATOM 1546 C CA . LEU A 1 200 ? 2.260 -1.109 -11.727 1.00 97.31 200 LEU A CA 1
ATOM 1547 C C . LEU A 1 200 ? 2.627 -0.552 -10.344 1.00 97.31 200 LEU A C 1
ATOM 1549 O O . LEU A 1 200 ? 3.777 -0.689 -9.912 1.00 97.31 200 LEU A O 1
ATOM 1553 N N . PRO A 1 201 ? 1.680 0.122 -9.660 1.00 95.12 201 PRO A N 1
ATOM 1554 C CA . PRO A 1 201 ? 1.875 0.525 -8.278 1.00 95.12 201 PRO A CA 1
ATOM 1555 C C . PRO A 1 201 ? 1.913 -0.719 -7.389 1.00 95.12 201 PRO A C 1
ATOM 1557 O O . PRO A 1 201 ? 0.978 -1.520 -7.365 1.00 95.12 201 PRO A O 1
ATOM 1560 N N . LEU A 1 202 ? 2.994 -0.868 -6.635 1.00 95.06 202 LEU A N 1
ATOM 1561 C CA . LE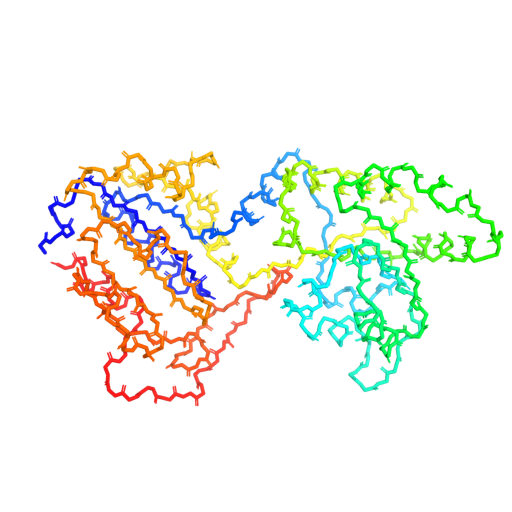U A 1 202 ? 3.164 -1.908 -5.633 1.00 95.06 202 LEU A CA 1
ATOM 1562 C C . LEU A 1 202 ? 2.850 -1.321 -4.266 1.00 95.06 202 LEU A C 1
ATOM 1564 O O . LEU A 1 202 ? 3.452 -0.335 -3.853 1.00 95.06 202 LEU A O 1
ATOM 1568 N N . VAL A 1 203 ? 1.915 -1.929 -3.550 1.00 90.62 203 VAL A N 1
ATOM 1569 C CA . VAL A 1 203 ? 1.546 -1.487 -2.203 1.00 90.62 203 VAL A CA 1
ATOM 1570 C C . VAL A 1 203 ? 1.818 -2.574 -1.173 1.00 90.62 203 VAL A C 1
ATOM 1572 O O . VAL A 1 203 ? 1.902 -3.767 -1.482 1.00 90.62 203 VAL A O 1
ATOM 1575 N N . SER A 1 204 ? 1.976 -2.147 0.073 1.00 84.62 204 SER A N 1
ATOM 1576 C CA . SER A 1 204 ? 2.157 -3.028 1.219 1.00 84.62 204 SER A CA 1
ATOM 1577 C C . SER A 1 204 ? 0.883 -3.823 1.544 1.00 84.62 204 SER A C 1
ATOM 1579 O O . SER A 1 204 ? -0.213 -3.554 1.050 1.00 84.62 204 SER A O 1
ATOM 1581 N N . GLN A 1 205 ? 1.034 -4.858 2.372 1.00 83.75 205 GLN A N 1
ATOM 1582 C CA . GLN A 1 205 ? -0.046 -5.798 2.707 1.00 83.75 205 GLN A CA 1
ATOM 1583 C C . GLN A 1 205 ? -1.207 -5.156 3.486 1.00 83.75 205 GLN A C 1
ATOM 1585 O O . GLN A 1 205 ? -2.311 -5.693 3.493 1.00 83.75 205 GLN A O 1
ATOM 1590 N N . ASP A 1 206 ? -0.976 -4.014 4.128 1.00 78.00 206 ASP A N 1
ATOM 1591 C CA . ASP A 1 206 ? -1.992 -3.219 4.825 1.00 78.00 206 ASP A CA 1
ATOM 1592 C C . ASP A 1 206 ? -3.033 -2.596 3.875 1.00 78.00 206 ASP A C 1
ATOM 1594 O O . ASP A 1 206 ? -4.151 -2.296 4.295 1.00 78.00 206 ASP A O 1
ATOM 1598 N N . ALA A 1 207 ? -2.743 -2.508 2.571 1.00 88.44 207 ALA A N 1
ATOM 1599 C CA . ALA A 1 207 ? -3.713 -2.093 1.555 1.00 88.44 207 ALA A CA 1
ATOM 1600 C C . ALA A 1 207 ? -4.959 -2.997 1.489 1.00 88.44 207 ALA A C 1
ATOM 1602 O O . ALA A 1 207 ? -6.019 -2.559 1.033 1.00 88.44 207 ALA A O 1
ATOM 1603 N N . VAL A 1 208 ? -4.870 -4.233 2.005 1.00 92.81 208 VAL A N 1
ATOM 1604 C CA . VAL A 1 208 ? -6.019 -5.140 2.169 1.00 92.81 208 VAL A CA 1
ATOM 1605 C C . VAL A 1 208 ? -7.149 -4.470 2.938 1.00 92.81 208 VAL A C 1
ATOM 1607 O O . VAL A 1 208 ? -8.320 -4.633 2.584 1.00 92.81 208 VAL A O 1
ATOM 1610 N N . PHE A 1 209 ? -6.802 -3.695 3.969 1.00 93.75 209 PHE A N 1
ATOM 1611 C CA . PHE A 1 209 ? -7.788 -2.961 4.737 1.00 93.75 209 PHE A CA 1
ATOM 1612 C C . PHE A 1 209 ? -8.562 -1.981 3.853 1.00 93.75 209 PHE A C 1
ATOM 1614 O O . PHE A 1 209 ? -9.789 -1.981 3.884 1.00 93.75 209 PHE A O 1
ATOM 1621 N N . ALA A 1 210 ? -7.865 -1.177 3.047 1.00 92.88 210 ALA A N 1
ATOM 1622 C CA . ALA A 1 210 ? -8.495 -0.131 2.250 1.00 92.88 210 ALA A CA 1
ATOM 1623 C C . ALA A 1 210 ? -9.457 -0.688 1.197 1.00 92.88 210 ALA A C 1
ATOM 1625 O O . ALA A 1 210 ? -10.574 -0.187 1.048 1.00 92.88 210 ALA A O 1
ATOM 1626 N N . GLN A 1 211 ? -9.069 -1.775 0.530 1.00 93.19 211 GLN A N 1
ATOM 1627 C CA . GLN A 1 211 ? -9.945 -2.505 -0.391 1.00 93.19 211 GLN A CA 1
ATOM 1628 C C . GLN A 1 211 ? -11.204 -2.993 0.330 1.00 93.19 211 GLN A C 1
ATOM 1630 O O . GLN A 1 211 ? -12.331 -2.715 -0.092 1.00 93.19 211 GLN A O 1
ATOM 1635 N N . ALA A 1 212 ? -11.015 -3.655 1.476 1.00 95.12 212 ALA A N 1
ATOM 1636 C CA . ALA A 1 212 ? -12.122 -4.210 2.232 1.00 95.12 212 ALA A CA 1
ATOM 1637 C C . ALA A 1 212 ? -13.058 -3.151 2.813 1.00 95.12 212 ALA A C 1
ATOM 1639 O O . ALA A 1 212 ? -14.278 -3.305 2.780 1.00 95.12 212 ALA A O 1
ATOM 1640 N N . CYS A 1 213 ? -12.493 -2.058 3.309 1.00 95.38 213 CYS A N 1
ATOM 1641 C CA . CYS A 1 213 ? -13.235 -0.908 3.789 1.00 95.38 213 CYS A CA 1
ATOM 1642 C C . CYS A 1 213 ? -14.075 -0.299 2.660 1.00 95.38 213 CYS A C 1
ATOM 1644 O O . CYS A 1 213 ? -15.262 -0.030 2.866 1.00 95.38 213 CYS A O 1
ATOM 1646 N N . THR A 1 214 ? -13.508 -0.188 1.453 1.00 94.31 214 THR A N 1
ATOM 1647 C CA . THR A 1 214 ? -14.182 0.404 0.291 1.00 94.31 214 THR A CA 1
ATOM 1648 C C . THR A 1 214 ? -15.449 -0.361 -0.073 1.00 94.31 214 THR A C 1
ATOM 1650 O O . THR A 1 214 ? -16.515 0.242 -0.135 1.00 94.31 214 THR A O 1
ATOM 1653 N N . TRP A 1 215 ? -15.414 -1.688 -0.227 1.00 94.81 215 TRP A N 1
ATOM 1654 C CA . TRP A 1 215 ? -16.645 -2.420 -0.574 1.00 94.81 215 TRP A CA 1
ATOM 1655 C C . TRP A 1 215 ? -17.653 -2.531 0.585 1.00 94.81 215 TRP A C 1
ATOM 1657 O O . TRP A 1 215 ? -18.819 -2.842 0.353 1.00 94.81 215 TRP A O 1
ATOM 1667 N N . LEU A 1 216 ? -17.234 -2.315 1.839 1.00 95.81 216 LEU A N 1
ATOM 1668 C CA . LEU A 1 216 ? -18.125 -2.353 3.011 1.00 95.81 216 LEU A CA 1
ATOM 1669 C C . LEU A 1 216 ? -18.777 -1.002 3.330 1.00 95.81 216 LEU A C 1
ATOM 1671 O O . LEU A 1 216 ? -19.795 -0.968 4.031 1.00 95.81 216 LEU A O 1
ATOM 1675 N N . THR A 1 217 ? -18.150 0.098 2.909 1.00 95.31 217 THR A N 1
ATOM 1676 C CA . THR A 1 217 ? -18.492 1.457 3.367 1.00 95.31 217 THR A CA 1
ATOM 1677 C C . THR A 1 217 ? -18.523 2.508 2.261 1.00 95.31 217 THR A C 1
ATOM 1679 O O . THR A 1 217 ? -18.902 3.637 2.542 1.00 95.31 217 THR A O 1
ATOM 1682 N N . ALA A 1 218 ? -18.142 2.147 1.034 1.00 94.38 218 ALA A N 1
ATOM 1683 C CA . ALA A 1 218 ? -17.829 3.042 -0.083 1.00 94.38 218 ALA A CA 1
ATOM 1684 C C . ALA A 1 218 ? -16.567 3.914 0.099 1.00 94.38 218 ALA A C 1
ATOM 1686 O O . ALA A 1 218 ? -16.245 4.690 -0.796 1.00 94.38 218 ALA A O 1
ATOM 1687 N N . PHE A 1 219 ? -15.816 3.758 1.199 1.00 94.38 219 PHE A N 1
ATOM 1688 C CA . PHE A 1 219 ? -14.617 4.552 1.490 1.00 94.38 219 PHE A CA 1
ATOM 1689 C C . PHE A 1 219 ? -13.419 3.686 1.913 1.00 94.38 219 PHE A C 1
ATOM 1691 O O . PHE A 1 219 ? -13.603 2.667 2.579 1.00 94.38 219 PHE A O 1
ATOM 1698 N N . PRO A 1 220 ? -12.176 4.092 1.598 1.00 92.56 220 PRO A N 1
ATOM 1699 C CA . PRO A 1 220 ? -10.982 3.266 1.806 1.00 92.56 220 PRO A CA 1
ATOM 1700 C C . PRO A 1 220 ? -10.411 3.275 3.231 1.00 92.56 220 PRO A C 1
ATOM 1702 O O . PRO A 1 220 ? -9.379 2.667 3.493 1.00 92.56 220 PRO A O 1
ATOM 1705 N N . GLY A 1 221 ? -11.045 3.973 4.165 1.00 93.25 221 GLY A N 1
ATOM 1706 C CA . GLY A 1 221 ? -10.521 4.228 5.507 1.00 93.25 221 GLY A CA 1
ATOM 1707 C C . GLY A 1 221 ? -10.718 5.693 5.866 1.00 93.25 221 GLY A C 1
ATOM 1708 O O . GLY A 1 221 ? -11.415 6.399 5.139 1.00 93.25 221 GLY A O 1
ATOM 1709 N N . ARG A 1 222 ? -10.136 6.139 6.985 1.00 94.12 222 ARG A N 1
ATOM 1710 C CA . ARG A 1 222 ? -10.372 7.478 7.555 1.00 94.12 222 ARG A CA 1
ATOM 1711 C C . ARG A 1 222 ? -11.865 7.791 7.619 1.00 94.12 222 ARG A C 1
ATOM 1713 O O . ARG A 1 222 ? -12.359 8.766 7.054 1.00 94.12 222 ARG A O 1
ATOM 1720 N N . ILE A 1 223 ? -12.602 6.882 8.249 1.00 95.62 223 ILE A N 1
ATOM 1721 C CA . ILE A 1 223 ? -14.053 6.983 8.393 1.00 95.62 223 ILE A CA 1
ATOM 1722 C C . ILE A 1 223 ? -14.420 7.146 9.857 1.00 95.62 223 ILE A C 1
ATOM 1724 O O . ILE A 1 223 ? -13.932 6.418 10.719 1.00 95.62 223 ILE A O 1
ATOM 1728 N N . GLN A 1 224 ? -15.317 8.084 10.124 1.00 96.31 224 GLN A N 1
ATOM 1729 C CA . GLN A 1 224 ? -16.006 8.202 11.397 1.00 96.31 224 GLN A CA 1
ATOM 1730 C C . GLN A 1 224 ? -17.384 7.562 11.251 1.00 96.31 224 GLN A C 1
ATOM 1732 O O . GLN A 1 224 ? -18.148 7.932 10.358 1.00 96.31 224 GLN A O 1
ATOM 1737 N N . PHE A 1 225 ? -17.714 6.606 12.117 1.00 96.06 225 PHE A N 1
ATOM 1738 C CA . PHE A 1 225 ? -19.081 6.100 12.198 1.00 96.06 225 PHE A CA 1
ATOM 1739 C C . PHE A 1 225 ? -19.918 6.959 13.141 1.00 96.06 225 PHE A C 1
ATOM 1741 O O . PHE A 1 225 ? -19.518 7.203 14.276 1.00 96.06 225 PHE A O 1
ATOM 1748 N N . GLU A 1 226 ? -21.089 7.387 12.682 1.00 91.38 226 GLU A N 1
ATOM 1749 C CA . GLU A 1 226 ? -22.078 8.122 13.472 1.00 91.38 226 GLU A CA 1
ATOM 1750 C C . GLU A 1 226 ? -23.464 7.569 13.140 1.00 91.38 226 GLU A C 1
ATOM 1752 O O . GLU A 1 226 ? -23.862 7.545 11.977 1.00 91.38 226 GLU A O 1
ATOM 1757 N N . ALA A 1 227 ? -24.194 7.080 14.147 1.00 85.94 227 ALA A N 1
ATOM 1758 C CA . ALA A 1 227 ? -25.555 6.561 13.979 1.00 85.94 227 ALA A CA 1
ATOM 1759 C C . ALA A 1 227 ? -25.684 5.552 12.815 1.00 85.94 227 ALA A C 1
ATOM 1761 O O . ALA A 1 227 ? -26.619 5.609 12.016 1.00 85.94 227 ALA A O 1
ATOM 1762 N N . ASN A 1 228 ? -24.730 4.615 12.726 1.00 83.50 228 ASN A N 1
ATOM 1763 C CA . ASN A 1 228 ? -24.655 3.579 11.687 1.00 83.50 228 ASN A CA 1
ATOM 1764 C C . ASN A 1 228 ? -24.336 4.090 10.260 1.00 83.50 228 ASN A C 1
ATOM 1766 O O . ASN A 1 228 ? -24.368 3.305 9.312 1.00 83.50 228 ASN A O 1
ATOM 1770 N N . GLN A 1 229 ? -23.993 5.371 10.096 1.00 92.31 229 GLN A N 1
ATOM 1771 C CA . GLN A 1 229 ? -23.535 5.963 8.836 1.00 92.31 229 GLN A CA 1
ATOM 1772 C C . GLN A 1 229 ? -22.019 6.172 8.857 1.00 92.31 229 GLN A C 1
ATOM 1774 O O . GLN A 1 229 ? -21.448 6.509 9.891 1.00 92.31 229 GLN A O 1
ATOM 1779 N N . ALA A 1 230 ? -21.362 5.950 7.717 1.00 95.50 230 ALA A N 1
ATOM 1780 C CA . ALA A 1 230 ? -19.938 6.227 7.549 1.00 95.50 230 ALA A CA 1
ATOM 1781 C C . ALA A 1 230 ? -19.750 7.645 6.997 1.00 95.50 230 ALA A C 1
ATOM 1783 O O . ALA A 1 230 ? -20.252 7.962 5.919 1.00 95.50 230 ALA A O 1
ATOM 1784 N N . ARG A 1 231 ? -18.998 8.478 7.717 1.00 96.06 231 ARG A N 1
ATOM 1785 C CA . ARG A 1 231 ? -18.564 9.804 7.274 1.00 96.06 231 ARG A CA 1
ATOM 1786 C C . ARG A 1 231 ? -17.087 9.744 6.905 1.00 96.06 231 ARG A C 1
ATOM 1788 O O . ARG A 1 231 ? -16.251 9.452 7.757 1.00 96.06 231 ARG A O 1
ATOM 1795 N N . TYR A 1 232 ? -16.776 9.997 5.638 1.00 94.69 232 TYR A N 1
ATOM 1796 C CA . TYR A 1 232 ? -15.403 9.999 5.139 1.00 94.69 232 TYR A CA 1
ATOM 1797 C C . TYR A 1 232 ? -14.680 11.294 5.499 1.00 94.69 232 TYR A C 1
ATOM 1799 O O . TYR A 1 232 ? -15.205 12.384 5.276 1.00 94.69 232 TYR A O 1
ATOM 1807 N N . LEU A 1 233 ? -13.479 11.157 6.056 1.00 93.75 233 LEU A N 1
ATOM 1808 C CA . LEU A 1 233 ? -12.634 12.241 6.540 1.00 93.75 233 LEU A CA 1
ATOM 1809 C C . LEU A 1 233 ? -11.232 12.110 5.930 1.00 93.75 233 LEU A C 1
ATOM 1811 O O . LEU A 1 233 ? -10.292 11.747 6.630 1.00 93.75 233 LEU A O 1
ATOM 1815 N N . PRO A 1 234 ? -11.058 12.385 4.625 1.00 87.50 234 PRO A N 1
ATOM 1816 C CA . PRO A 1 234 ? -9.798 12.134 3.920 1.00 87.50 234 PRO A CA 1
ATOM 1817 C C . PRO A 1 234 ? -8.591 12.839 4.549 1.00 87.50 234 PRO A C 1
ATOM 1819 O O . PRO A 1 234 ? -7.475 12.347 4.416 1.00 87.50 234 PRO A O 1
ATOM 1822 N N . THR A 1 235 ? -8.801 13.958 5.243 1.00 88.31 235 THR A N 1
ATOM 1823 C CA . THR A 1 235 ? -7.756 14.757 5.897 1.00 88.31 235 THR A CA 1
ATOM 1824 C C . THR A 1 235 ? -7.445 14.333 7.329 1.00 88.31 235 THR A C 1
ATOM 1826 O O . THR A 1 235 ? -6.388 14.694 7.834 1.00 88.31 235 THR A O 1
ATOM 1829 N N . ASP A 1 236 ? -8.339 13.596 7.991 1.00 90.25 236 ASP A N 1
ATOM 1830 C CA . ASP A 1 236 ? -8.158 13.199 9.386 1.00 90.25 236 ASP A CA 1
ATOM 1831 C C . ASP A 1 236 ? -7.457 11.841 9.393 1.00 90.25 236 ASP A C 1
ATOM 1833 O O . ASP A 1 236 ? -8.041 10.832 9.004 1.00 90.25 236 ASP A O 1
ATOM 1837 N N . ASP A 1 237 ? -6.194 11.806 9.806 1.00 90.62 237 ASP A N 1
ATOM 1838 C CA . ASP A 1 237 ? -5.473 10.559 10.049 1.00 90.62 237 ASP A CA 1
ATOM 1839 C C . ASP A 1 237 ? -5.459 10.213 11.547 1.00 90.62 237 ASP A C 1
ATOM 1841 O O . ASP A 1 237 ? -5.852 11.001 12.417 1.00 90.62 237 ASP A O 1
ATOM 1845 N N . TYR A 1 238 ? -5.002 9.005 11.873 1.00 88.94 238 TYR A N 1
ATOM 1846 C CA . TYR A 1 238 ? -4.910 8.569 13.262 1.00 88.94 238 TYR A CA 1
ATOM 1847 C C . TYR A 1 238 ? -3.970 9.450 14.101 1.00 88.94 238 TYR A C 1
ATOM 1849 O O . TYR A 1 238 ? -4.158 9.530 15.312 1.00 88.94 238 TYR A O 1
ATOM 1857 N N . ARG A 1 239 ? -2.967 10.115 13.505 1.00 88.31 239 ARG A N 1
ATOM 1858 C CA . ARG A 1 239 ? -2.030 10.982 14.240 1.00 88.31 239 ARG A CA 1
ATOM 1859 C C . ARG A 1 239 ? -2.722 12.260 14.683 1.00 88.31 239 ARG A C 1
ATOM 1861 O O . ARG A 1 239 ? -2.620 12.610 15.852 1.00 88.31 239 ARG A O 1
ATOM 1868 N N . LEU A 1 240 ? -3.480 12.888 13.788 1.00 90.31 240 LEU A N 1
ATOM 1869 C CA . LEU A 1 240 ? -4.328 14.035 14.100 1.00 90.31 240 LEU A CA 1
ATOM 1870 C C . LEU A 1 240 ? -5.387 13.677 15.142 1.00 90.31 240 LEU A C 1
ATOM 1872 O O . LEU A 1 240 ? -5.666 14.480 16.032 1.00 90.31 240 LEU A O 1
ATOM 1876 N N . TRP A 1 241 ? -5.955 12.468 15.069 1.00 91.06 241 TRP A N 1
ATOM 1877 C CA . TRP A 1 241 ? -6.853 11.977 16.113 1.00 91.06 241 TRP A CA 1
ATOM 1878 C C . TRP A 1 241 ? -6.130 11.873 17.462 1.00 91.06 241 TRP A C 1
ATOM 1880 O O . TRP A 1 241 ? -6.618 12.405 18.456 1.00 91.06 241 TRP A O 1
ATOM 1890 N N . LEU A 1 242 ? -4.947 11.248 17.509 1.00 87.31 242 LEU A N 1
ATOM 189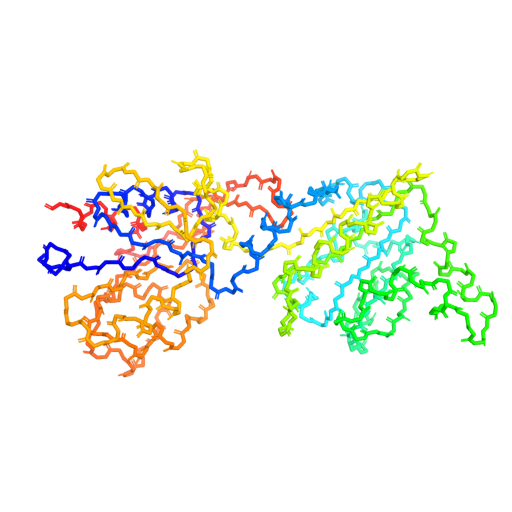1 C CA . LEU A 1 242 ? -4.162 11.130 18.744 1.00 87.31 242 LEU A CA 1
ATOM 1892 C C . LEU A 1 242 ? -3.825 12.504 19.329 1.00 87.31 242 LEU A C 1
ATOM 1894 O O . LEU A 1 242 ? -4.008 12.702 20.525 1.00 87.31 242 LEU A O 1
ATOM 1898 N N . ASP A 1 243 ? -3.399 13.451 18.493 1.00 89.06 243 ASP A N 1
ATOM 1899 C CA . ASP A 1 243 ? -3.057 14.808 18.921 1.00 89.06 243 ASP A CA 1
ATOM 1900 C C . ASP A 1 243 ? -4.300 15.557 19.462 1.00 89.06 243 ASP A C 1
ATOM 1902 O O . ASP A 1 243 ? -4.204 16.301 20.439 1.00 89.06 243 ASP A O 1
ATOM 1906 N N . ARG A 1 244 ? -5.491 15.317 18.886 1.00 88.31 244 ARG A N 1
ATOM 1907 C CA . ARG A 1 244 ? -6.767 15.917 19.325 1.00 88.31 244 ARG A CA 1
ATOM 1908 C C . ARG A 1 244 ? -7.254 15.377 20.672 1.00 88.31 244 ARG A C 1
ATOM 1910 O O . ARG A 1 244 ? -7.830 16.133 21.450 1.00 88.31 244 ARG A O 1
ATOM 1917 N N . TYR A 1 245 ? -7.054 14.087 20.932 1.00 84.25 245 TYR A N 1
ATOM 1918 C CA . TYR A 1 245 ? -7.619 13.382 22.089 1.00 84.25 245 TYR A CA 1
ATOM 1919 C C . TYR A 1 245 ? -6.573 12.983 23.144 1.00 84.25 245 TYR A C 1
ATOM 1921 O O . TYR A 1 245 ? -6.880 12.199 24.038 1.00 84.25 245 TYR A O 1
ATOM 1929 N N . GLN A 1 246 ? -5.348 13.515 23.072 1.00 80.25 246 GLN A N 1
ATOM 1930 C CA . GLN A 1 246 ? -4.242 13.128 23.963 1.00 80.25 246 GLN A CA 1
ATOM 1931 C C . GLN A 1 246 ? -4.533 13.335 25.463 1.00 80.25 246 GLN A C 1
ATOM 1933 O O . GLN A 1 246 ? -4.087 12.527 26.272 1.00 80.25 246 GLN A O 1
ATOM 1938 N N . GLU A 1 247 ? -5.310 14.366 25.819 1.00 76.00 247 GLU A N 1
ATOM 1939 C CA . GLU A 1 247 ? -5.686 14.699 27.207 1.00 76.00 247 GLU A CA 1
ATOM 1940 C C . GLU A 1 247 ? -7.071 14.148 27.611 1.00 76.00 247 GLU A C 1
ATOM 1942 O O . GLU A 1 247 ? -7.548 14.405 28.715 1.00 76.00 247 GLU A O 1
ATOM 1947 N N . ASP A 1 248 ? -7.767 13.426 26.725 1.00 75.88 248 ASP A N 1
ATOM 1948 C CA . ASP A 1 248 ? -9.110 12.911 27.007 1.00 75.88 248 ASP A CA 1
ATOM 1949 C C . ASP A 1 248 ? -9.045 11.512 27.638 1.00 75.88 248 ASP A C 1
ATOM 1951 O O . ASP A 1 248 ? -8.875 10.499 26.957 1.00 75.88 248 ASP A O 1
ATOM 1955 N N . GLU A 1 249 ? -9.253 11.441 28.954 1.00 74.19 249 GLU A N 1
ATOM 1956 C CA . GLU A 1 249 ? -9.291 10.184 29.718 1.00 74.19 249 GLU A CA 1
ATOM 1957 C C . GLU A 1 249 ? -10.416 9.225 29.280 1.00 74.19 249 GLU A C 1
ATOM 1959 O O . GLU A 1 249 ? -10.395 8.035 29.605 1.00 74.19 249 GLU A O 1
ATOM 1964 N N . GLN A 1 250 ? -11.414 9.719 28.539 1.00 80.38 250 GLN A N 1
ATOM 1965 C CA . GLN A 1 250 ? -12.513 8.914 28.003 1.00 80.38 250 GLN A CA 1
ATOM 1966 C C . GLN A 1 250 ? -12.307 8.537 26.534 1.00 80.38 250 GLN A C 1
ATOM 1968 O O . GLN A 1 250 ? -13.204 7.953 25.919 1.00 80.38 250 GLN A O 1
ATOM 1973 N N . SER A 1 251 ? -11.131 8.815 25.977 1.00 84.94 251 SER A N 1
ATOM 1974 C CA . SER A 1 251 ? -10.738 8.366 24.650 1.00 84.94 251 SER A CA 1
ATOM 1975 C C . SER A 1 251 ? -10.017 7.019 24.701 1.00 84.94 251 SER A C 1
ATOM 1977 O O . SER A 1 251 ? -9.179 6.745 25.561 1.00 84.94 251 SER A O 1
ATOM 1979 N N . LEU A 1 252 ? -10.358 6.135 23.764 1.00 85.25 252 LEU A N 1
ATOM 1980 C CA . LEU A 1 252 ? -9.842 4.773 23.700 1.00 85.25 252 LEU A CA 1
ATOM 1981 C C . LEU A 1 252 ? -9.214 4.497 22.338 1.00 85.25 252 LEU A C 1
ATOM 1983 O O . LEU A 1 252 ? -9.863 4.613 21.306 1.00 85.25 252 LEU A O 1
ATOM 1987 N N . VAL A 1 253 ? -7.968 4.037 22.343 1.00 86.12 253 VAL A N 1
ATOM 1988 C CA . VAL A 1 253 ? -7.305 3.525 21.141 1.00 86.12 253 VAL A CA 1
ATOM 1989 C C . VAL A 1 253 ? -7.339 2.006 21.175 1.00 86.12 253 VAL A C 1
ATOM 1991 O O . VAL A 1 253 ? -6.926 1.399 22.160 1.00 86.12 253 VAL A O 1
ATOM 1994 N N . ILE A 1 254 ? -7.828 1.398 20.099 1.00 87.25 254 ILE A N 1
ATOM 1995 C CA . ILE A 1 254 ? -7.782 -0.039 19.853 1.00 87.25 254 ILE A CA 1
ATOM 1996 C C . ILE A 1 254 ? -6.878 -0.259 18.653 1.00 87.25 254 ILE A C 1
ATOM 1998 O O . ILE A 1 254 ? -7.169 0.180 17.541 1.00 87.25 254 ILE A O 1
ATOM 2002 N N . THR A 1 255 ? -5.781 -0.966 18.879 1.00 86.38 255 THR A N 1
ATOM 2003 C CA . THR A 1 255 ? -4.812 -1.241 17.825 1.00 86.38 255 THR A CA 1
ATOM 2004 C C . THR A 1 255 ? -4.880 -2.703 17.386 1.00 86.38 255 THR A C 1
ATOM 2006 O O . THR A 1 255 ? -4.992 -3.593 18.225 1.00 86.38 255 THR A O 1
ATOM 2009 N N . ILE A 1 256 ? -4.838 -2.973 16.079 1.00 87.12 256 ILE A N 1
ATOM 2010 C CA . ILE A 1 256 ? -4.780 -4.333 15.517 1.00 87.12 256 ILE A CA 1
ATOM 2011 C C . ILE A 1 256 ? -3.547 -4.430 14.621 1.00 87.12 256 ILE A C 1
ATOM 2013 O O . ILE A 1 256 ? -3.447 -3.699 13.642 1.00 87.12 256 ILE A O 1
ATOM 2017 N N . HIS A 1 257 ? -2.611 -5.322 14.953 1.00 84.94 257 HIS A N 1
ATOM 2018 C CA . HIS A 1 257 ? -1.341 -5.485 14.238 1.00 84.94 257 HIS A CA 1
ATOM 2019 C C . HIS A 1 257 ? -1.146 -6.935 13.806 1.00 84.94 257 HIS A C 1
ATOM 2021 O O . HIS A 1 257 ? -0.795 -7.788 14.608 1.00 84.94 257 HIS A O 1
ATOM 2027 N N . GLU A 1 258 ? -1.391 -7.215 12.531 1.00 84.00 258 GLU A N 1
ATOM 2028 C CA . GLU A 1 258 ? -1.207 -8.536 11.916 1.00 84.00 258 GLU A CA 1
ATOM 2029 C C . GLU A 1 258 ? 0.151 -8.681 11.211 1.00 84.00 258 GLU A C 1
ATOM 2031 O O . GLU A 1 258 ? 0.418 -9.708 10.586 1.00 84.00 258 GLU A O 1
ATOM 2036 N N . SER A 1 259 ? 0.995 -7.652 11.281 1.00 74.31 259 SER A N 1
ATOM 2037 C CA . SER A 1 259 ? 2.332 -7.624 10.698 1.00 74.31 259 SER A CA 1
ATOM 2038 C C . SER A 1 259 ? 3.416 -7.758 11.766 1.00 74.31 259 SER A C 1
ATOM 2040 O O . SER A 1 259 ? 3.224 -7.434 12.935 1.00 74.31 259 SER A O 1
ATOM 2042 N N . TRP A 1 260 ? 4.595 -8.193 11.328 1.00 68.81 260 TRP A N 1
ATOM 2043 C CA . TRP A 1 260 ? 5.811 -8.269 12.146 1.00 68.81 260 TRP A CA 1
ATOM 2044 C C . TRP A 1 260 ? 6.543 -6.924 12.261 1.00 68.81 260 TRP A C 1
ATOM 2046 O O . TRP A 1 260 ? 7.622 -6.858 12.837 1.00 68.81 260 TRP A O 1
ATOM 2056 N N . SER A 1 261 ? 5.994 -5.863 11.666 1.00 68.56 261 SER A N 1
ATOM 2057 C CA . SER A 1 261 ? 6.560 -4.518 11.742 1.00 68.56 261 SER A CA 1
ATOM 2058 C C . SER A 1 261 ? 6.240 -3.884 13.088 1.00 68.56 261 SER A C 1
ATOM 2060 O O . SER A 1 261 ? 5.101 -3.981 13.555 1.00 68.56 261 SER A O 1
ATOM 2062 N N . ASP A 1 262 ? 7.197 -3.147 13.643 1.00 68.12 262 ASP A N 1
ATOM 2063 C CA . ASP A 1 262 ? 6.960 -2.387 14.863 1.00 68.12 262 ASP A CA 1
ATOM 2064 C C . ASP A 1 262 ? 5.822 -1.368 14.672 1.00 68.12 262 ASP A C 1
ATOM 2066 O O . ASP A 1 262 ? 5.758 -0.682 13.644 1.00 68.12 262 ASP A O 1
ATOM 2070 N N . PRO A 1 263 ? 4.901 -1.253 15.643 1.00 69.38 263 PRO A N 1
ATOM 2071 C CA . PRO A 1 263 ? 3.871 -0.225 15.615 1.00 69.38 263 PRO A CA 1
ATOM 2072 C C . PRO A 1 263 ? 4.477 1.174 15.785 1.00 69.38 263 PRO A C 1
ATOM 2074 O O . PRO A 1 263 ? 5.535 1.338 16.395 1.00 69.38 263 PRO A O 1
ATOM 2077 N N . ASP A 1 264 ? 3.760 2.203 15.319 1.00 72.69 264 ASP A N 1
ATOM 2078 C CA . ASP A 1 264 ? 4.149 3.604 15.528 1.00 72.69 264 ASP A CA 1
ATOM 2079 C C . ASP A 1 264 ? 4.417 3.870 17.025 1.00 72.69 264 ASP A C 1
ATOM 2081 O O . ASP A 1 264 ? 3.530 3.641 17.857 1.00 72.69 264 ASP A O 1
ATOM 2085 N N . PRO A 1 265 ? 5.597 4.400 17.404 1.00 71.25 265 PRO A N 1
ATOM 2086 C CA . PRO A 1 265 ? 5.913 4.737 18.785 1.00 71.25 265 PRO A CA 1
ATOM 2087 C C . PRO A 1 265 ? 4.882 5.630 19.489 1.00 71.25 265 PRO A C 1
ATOM 2089 O O . PRO A 1 265 ? 4.788 5.565 20.712 1.00 71.25 265 PRO A O 1
ATOM 2092 N N . ARG A 1 266 ? 4.095 6.441 18.766 1.00 70.31 266 ARG A N 1
ATOM 2093 C CA . ARG A 1 266 ? 2.975 7.235 19.309 1.00 70.31 266 ARG A CA 1
ATOM 2094 C C . ARG A 1 266 ? 1.819 6.354 19.770 1.00 70.31 266 ARG A C 1
ATOM 2096 O O . ARG A 1 266 ? 1.335 6.534 20.887 1.00 70.31 266 ARG A O 1
ATOM 2103 N N . LEU A 1 267 ? 1.474 5.329 18.987 1.00 68.31 267 LEU A N 1
ATOM 2104 C CA . LEU A 1 267 ? 0.595 4.239 19.431 1.00 68.31 267 LEU A CA 1
ATOM 2105 C C . LEU A 1 267 ? 1.233 3.481 20.598 1.00 68.31 267 LEU A C 1
ATOM 2107 O O . LEU A 1 267 ? 0.525 2.882 21.407 1.00 68.31 267 LEU A O 1
ATOM 2111 N N . VAL A 1 268 ? 2.571 3.545 20.715 1.00 56.03 268 VAL A N 1
ATOM 2112 C CA . VAL A 1 268 ? 3.328 2.953 21.817 1.00 56.03 268 VAL A CA 1
ATOM 2113 C C . VAL A 1 268 ? 3.465 3.853 23.060 1.00 56.03 268 VAL A C 1
ATOM 2115 O O . VAL A 1 268 ? 3.722 3.331 24.146 1.00 56.03 268 VAL A O 1
ATOM 2118 N N . ARG A 1 269 ? 3.222 5.167 23.001 1.00 47.34 269 ARG A N 1
ATOM 2119 C CA . ARG A 1 269 ? 3.484 6.109 24.115 1.00 47.34 269 ARG A CA 1
ATOM 2120 C C . ARG A 1 269 ? 2.266 6.893 24.611 1.00 47.34 269 ARG A C 1
ATOM 2122 O O . ARG A 1 269 ? 2.300 7.328 25.754 1.00 47.34 269 ARG A O 1
ATOM 2129 N N . GLY A 1 270 ? 1.197 7.012 23.829 1.00 38.56 270 GLY A N 1
ATOM 2130 C CA . GLY A 1 270 ? -0.008 7.743 24.225 1.00 38.56 270 GLY A CA 1
ATOM 2131 C C . GLY A 1 270 ? -1.078 6.859 24.866 1.00 38.56 270 GLY A C 1
ATOM 2132 O O . GLY A 1 270 ? -1.292 5.724 24.429 1.00 38.56 270 GLY A O 1
ATOM 2133 N N . LEU A 1 271 ? -1.765 7.436 25.855 1.00 37.81 271 LEU A N 1
ATOM 2134 C CA . LEU A 1 271 ? -3.055 7.032 26.420 1.00 37.81 271 LEU A CA 1
ATOM 2135 C C . LEU A 1 271 ? -3.034 5.747 27.264 1.00 37.81 271 LEU A C 1
ATOM 2137 O O . LEU A 1 271 ? -2.430 4.740 26.887 1.00 37.81 271 LEU A O 1
ATOM 2141 N N . GLU A 1 272 ? -3.785 5.750 28.371 1.00 35.66 272 GLU A N 1
ATOM 2142 C CA . GLU A 1 272 ? -4.185 4.583 29.189 1.00 35.66 272 GLU A CA 1
ATOM 2143 C C . GLU A 1 272 ? -5.109 3.608 28.419 1.00 35.66 272 GLU A C 1
ATOM 2145 O O . GLU A 1 272 ? -6.059 3.002 28.930 1.00 35.66 272 GLU A O 1
ATOM 2150 N N . SER A 1 273 ? -4.817 3.477 27.134 1.00 35.88 273 SER A N 1
ATOM 2151 C CA . SER A 1 273 ? -5.515 2.753 26.107 1.00 35.88 273 SER A CA 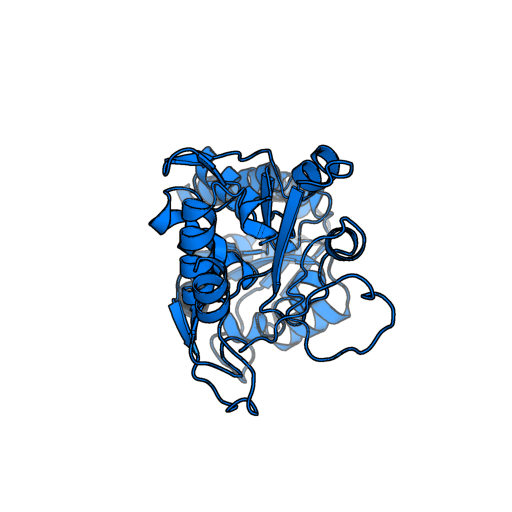1
ATOM 2152 C C . SER A 1 273 ? -5.243 1.263 26.256 1.00 35.88 273 SER A C 1
ATOM 2154 O O . SER A 1 273 ? -4.122 0.781 26.438 1.00 35.88 273 SER A O 1
ATOM 2156 N N . PHE A 1 274 ? -6.331 0.511 26.199 1.00 36.50 274 PHE A N 1
ATOM 2157 C CA . PHE A 1 274 ? -6.327 -0.925 26.023 1.00 36.50 274 PHE A CA 1
ATOM 2158 C C . PHE A 1 274 ? -5.518 -1.272 24.770 1.00 36.50 274 PHE A C 1
ATOM 2160 O O . PHE A 1 274 ? -5.982 -1.076 23.651 1.00 36.50 274 PHE A O 1
ATOM 2167 N N . ARG A 1 275 ? -4.306 -1.796 24.946 1.00 38.09 275 ARG A N 1
ATOM 2168 C CA . ARG A 1 275 ? -3.518 -2.260 23.811 1.00 38.09 275 ARG A CA 1
ATOM 2169 C C . ARG A 1 275 ? -3.586 -3.749 23.662 1.00 38.09 275 ARG A C 1
ATOM 2171 O O . ARG A 1 275 ? -2.725 -4.443 24.188 1.00 38.09 275 ARG A O 1
ATOM 2178 N N . GLY A 1 276 ? -4.485 -4.204 22.799 1.00 33.72 276 GLY A N 1
ATOM 2179 C CA . GLY A 1 276 ? -4.189 -5.374 21.986 1.00 33.72 276 GLY A CA 1
ATOM 2180 C C . GLY A 1 276 ? -2.968 -5.062 21.123 1.00 33.72 276 GLY A C 1
ATOM 2181 O O . GLY A 1 276 ? -3.082 -4.801 19.937 1.00 33.72 276 GLY A O 1
ATOM 2182 N N . THR A 1 277 ? -1.775 -4.994 21.709 1.00 36.44 277 THR A N 1
ATOM 2183 C CA . THR A 1 277 ? -0.561 -5.069 20.923 1.00 36.44 277 THR A CA 1
ATOM 2184 C C . THR A 1 277 ? -0.374 -6.539 20.642 1.00 36.44 277 THR A C 1
ATOM 2186 O O . THR A 1 277 ? 0.149 -7.311 21.442 1.00 36.44 277 THR A O 1
ATOM 2189 N N . TRP A 1 278 ? -0.910 -6.897 19.498 1.00 43.72 278 TRP A N 1
ATOM 2190 C CA . TRP A 1 278 ? -0.716 -8.131 18.791 1.00 43.72 278 TRP A CA 1
ATOM 2191 C C . TRP A 1 278 ? 0.726 -8.180 18.254 1.00 43.72 278 TRP A C 1
ATOM 2193 O O . TRP A 1 278 ? 0.966 -8.071 17.061 1.00 43.72 278 TRP A O 1
ATOM 2203 N N . ILE A 1 279 ? 1.703 -8.236 19.159 1.00 39.78 279 ILE A N 1
ATOM 2204 C CA . ILE A 1 279 ? 3.125 -8.386 18.837 1.00 39.78 279 ILE A CA 1
ATOM 2205 C C . ILE A 1 279 ? 3.528 -9.821 19.201 1.00 39.78 279 ILE A C 1
ATOM 2207 O O . ILE A 1 279 ? 3.087 -10.336 20.234 1.00 39.78 279 ILE A O 1
ATOM 2211 N N . PRO A 1 280 ? 4.346 -10.492 18.379 1.00 35.34 280 PRO A N 1
ATOM 2212 C CA . PRO A 1 280 ? 4.997 -11.731 18.776 1.00 35.34 280 PRO A CA 1
ATOM 2213 C C . PRO A 1 280 ? 5.906 -11.429 19.966 1.00 35.34 280 PRO A C 1
ATOM 2215 O O . PRO A 1 280 ? 6.793 -10.599 19.832 1.00 35.34 280 PRO A O 1
ATOM 2218 N N . MET A 1 281 ? 5.623 -12.059 21.111 1.00 35.22 281 MET A N 1
ATOM 2219 C CA . MET A 1 281 ? 6.371 -12.002 22.377 1.00 35.22 281 MET A CA 1
ATOM 2220 C C . MET A 1 281 ? 7.634 -11.124 22.356 1.00 35.22 281 MET A C 1
ATOM 2222 O O . MET A 1 281 ? 8.707 -11.600 21.997 1.00 35.22 281 MET A O 1
ATOM 2226 N N . ASP A 1 282 ? 7.530 -9.886 22.840 1.00 39.03 282 ASP A N 1
ATOM 2227 C CA . ASP A 1 282 ? 8.682 -9.245 23.465 1.00 39.03 282 ASP A CA 1
ATOM 2228 C C . ASP A 1 282 ? 8.283 -8.684 24.830 1.00 39.03 282 ASP A C 1
ATOM 2230 O O . ASP A 1 282 ? 7.359 -7.879 24.975 1.00 39.03 282 ASP A O 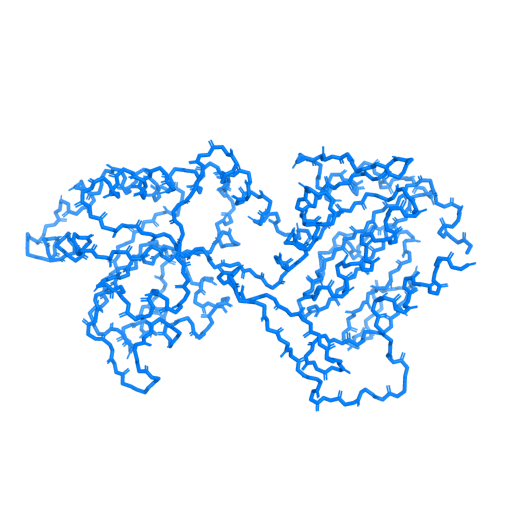1
ATOM 2234 N N . SER A 1 283 ? 8.974 -9.184 25.847 1.00 41.12 283 SER A N 1
ATOM 2235 C CA . SER A 1 283 ? 8.753 -8.964 27.271 1.00 41.12 283 SER A CA 1
ATOM 2236 C C . SER A 1 283 ? 9.463 -7.701 27.763 1.00 41.12 283 SER A C 1
ATOM 2238 O O . SER A 1 283 ? 10.104 -7.722 28.814 1.00 41.12 283 SER A O 1
ATOM 2240 N N . SER A 1 284 ? 9.409 -6.601 27.010 1.00 44.09 284 SER A N 1
ATOM 2241 C CA . SER A 1 284 ? 10.028 -5.352 27.461 1.00 44.09 284 SER A CA 1
ATOM 2242 C C . SER A 1 284 ? 9.108 -4.593 28.424 1.00 44.09 284 SER A C 1
ATOM 2244 O O . SER A 1 284 ? 7.904 -4.468 28.211 1.00 44.09 284 SER A O 1
ATOM 2246 N N . GLU A 1 285 ? 9.681 -4.018 29.485 1.00 41.78 285 GLU A N 1
ATOM 2247 C CA . GLU A 1 285 ? 9.009 -3.209 30.524 1.00 41.78 285 GLU A CA 1
ATOM 2248 C C . GLU A 1 285 ? 8.247 -1.976 29.988 1.00 41.78 285 GLU A C 1
ATOM 2250 O O . GLU A 1 285 ? 7.588 -1.257 30.736 1.00 41.78 285 GLU A O 1
ATOM 2255 N N . ARG A 1 286 ? 8.276 -1.729 28.673 1.00 43.59 286 ARG A N 1
ATOM 2256 C CA . ARG A 1 286 ? 7.662 -0.580 27.998 1.00 43.59 286 ARG A CA 1
ATOM 2257 C C . ARG A 1 286 ? 6.131 -0.552 28.058 1.00 43.59 286 ARG A C 1
ATOM 2259 O O . ARG A 1 286 ? 5.568 0.435 27.588 1.00 43.59 286 ARG A O 1
ATOM 2266 N N . TYR A 1 287 ? 5.450 -1.586 28.573 1.00 46.88 287 TYR A N 1
ATOM 2267 C CA . TYR A 1 287 ? 4.004 -1.818 28.398 1.00 46.88 287 TYR A CA 1
ATOM 2268 C C . TYR A 1 287 ? 3.130 -1.826 29.674 1.00 46.88 287 TYR A C 1
ATOM 2270 O O . TYR A 1 287 ? 1.970 -2.221 29.605 1.00 46.88 287 TYR A O 1
ATOM 2278 N N . GLN A 1 288 ? 3.621 -1.351 30.820 1.00 39.94 288 GLN A N 1
ATOM 2279 C CA . GLN A 1 288 ? 3.045 -1.628 32.153 1.00 39.94 288 GLN A CA 1
ATOM 2280 C C . GLN A 1 288 ? 1.572 -1.206 32.441 1.00 39.94 288 GLN A C 1
ATOM 2282 O O . GLN A 1 288 ? 1.030 -1.665 33.438 1.00 39.94 288 GLN A O 1
ATOM 2287 N N . ASN A 1 289 ? 0.867 -0.462 31.569 1.00 43.34 289 ASN A N 1
ATOM 2288 C CA . ASN A 1 289 ? -0.556 -0.074 31.748 1.00 43.34 289 ASN A CA 1
ATOM 2289 C C . ASN A 1 289 ? -1.517 -0.622 30.662 1.00 43.34 289 ASN A C 1
ATOM 2291 O O . ASN A 1 289 ? -2.519 0.015 30.328 1.00 43.34 289 ASN A O 1
ATOM 2295 N N . ARG A 1 290 ? -1.202 -1.768 30.038 1.00 60.59 290 ARG A N 1
ATOM 2296 C CA . ARG A 1 290 ? -1.797 -2.182 28.749 1.00 60.59 290 ARG A CA 1
ATOM 2297 C C . ARG A 1 290 ? -2.341 -3.612 28.759 1.00 60.59 290 ARG A C 1
ATOM 2299 O O . ARG A 1 290 ? -1.741 -4.519 29.322 1.00 60.59 290 ARG A O 1
ATOM 2306 N N . PHE A 1 291 ? -3.477 -3.819 28.092 1.00 67.06 291 PHE A N 1
ATOM 2307 C CA . PHE A 1 291 ? -4.137 -5.125 27.966 1.00 67.06 291 PHE A CA 1
ATOM 2308 C C . PHE A 1 291 ? -3.798 -5.822 26.651 1.00 67.06 291 PHE A C 1
ATOM 2310 O O . PHE A 1 291 ? -4.516 -5.660 25.669 1.00 67.06 291 PHE A O 1
ATOM 2317 N N . HIS A 1 292 ? -2.750 -6.637 26.653 1.00 72.81 292 HIS A N 1
ATOM 2318 C CA . HIS A 1 292 ? -2.306 -7.377 25.475 1.00 72.81 292 HIS A CA 1
ATOM 2319 C C . HIS A 1 292 ? -3.196 -8.590 25.194 1.00 72.81 292 HIS A C 1
ATOM 2321 O O . HIS A 1 292 ? -3.365 -9.460 26.048 1.00 72.81 292 HIS A O 1
ATOM 2327 N N . LEU A 1 293 ? -3.747 -8.654 23.981 1.00 77.56 293 LEU A N 1
ATOM 2328 C CA . LEU A 1 293 ? -4.502 -9.799 23.475 1.00 77.56 293 LEU A CA 1
ATOM 2329 C C . LEU A 1 293 ? -3.674 -10.507 22.382 1.00 77.56 293 LEU A C 1
ATOM 2331 O O . LEU A 1 293 ? -3.086 -9.796 21.571 1.00 77.56 293 LEU A O 1
ATOM 2335 N N . PRO A 1 294 ? -3.581 -11.855 22.353 1.00 80.56 294 PRO A N 1
ATOM 2336 C CA . PRO A 1 294 ? -2.725 -12.607 21.411 1.00 80.56 294 PRO A CA 1
ATOM 2337 C C . PRO A 1 294 ? -3.382 -13.126 20.098 1.00 80.56 294 PRO A C 1
ATOM 2339 O O . PRO A 1 294 ? -4.364 -13.874 20.130 1.00 80.56 294 PRO A O 1
ATOM 2342 N N . ILE A 1 295 ? -2.750 -12.744 18.964 1.00 82.00 295 ILE A N 1
ATOM 2343 C CA . ILE A 1 295 ? -2.905 -12.943 17.491 1.00 82.00 295 ILE A CA 1
ATOM 2344 C C . ILE A 1 295 ? -2.764 -14.299 16.877 1.00 82.00 295 ILE A C 1
ATOM 2346 O O . ILE A 1 295 ? -1.634 -14.729 16.662 1.00 82.00 295 ILE A O 1
ATOM 2350 N N . SER A 1 296 ? -3.831 -14.858 16.323 1.00 85.88 296 SER A N 1
ATOM 2351 C CA . SER A 1 296 ? -3.611 -15.632 15.103 1.00 85.88 296 SER A CA 1
ATOM 2352 C C . SER A 1 296 ? -3.158 -14.727 13.931 1.00 85.88 296 SER A C 1
ATOM 2354 O O . SER A 1 296 ? -3.937 -13.891 13.460 1.00 85.88 296 SER A O 1
ATOM 2356 N N . ILE A 1 297 ? -1.936 -14.923 13.430 1.00 86.38 297 ILE A N 1
ATOM 2357 C CA . ILE A 1 297 ? -1.375 -14.195 12.282 1.00 86.38 297 ILE A CA 1
ATOM 2358 C C . ILE A 1 297 ? -1.869 -14.846 10.972 1.00 86.38 297 ILE A C 1
ATOM 2360 O O . ILE A 1 297 ? -1.755 -16.074 10.842 1.00 86.38 297 ILE A O 1
ATOM 2364 N N . PRO A 1 298 ? -2.418 -14.071 10.011 1.00 89.06 298 PRO A N 1
ATOM 2365 C CA . PRO A 1 298 ? -2.806 -14.548 8.679 1.00 89.06 298 PRO A CA 1
ATOM 2366 C C . PRO A 1 298 ? -1.710 -15.357 7.984 1.00 89.06 298 PRO A C 1
ATOM 2368 O O . PRO A 1 298 ? -0.556 -14.941 7.948 1.00 89.06 298 PRO A O 1
ATOM 2371 N N . GLY A 1 299 ? -2.061 -16.521 7.438 1.00 88.12 299 GLY A N 1
ATOM 2372 C CA . GLY A 1 299 ? -1.131 -17.378 6.699 1.00 88.12 299 GLY A CA 1
ATOM 2373 C C . GLY A 1 299 ? -0.078 -18.079 7.559 1.00 88.12 299 GLY A C 1
ATOM 2374 O O . GLY A 1 299 ? 0.649 -18.897 7.026 1.00 88.12 299 GLY A O 1
ATOM 2375 N N . SER A 1 300 ? -0.002 -17.809 8.867 1.00 87.19 300 SER A N 1
ATOM 2376 C CA . SER A 1 300 ? 0.837 -18.555 9.815 1.00 87.19 300 SER A CA 1
ATOM 2377 C C . SER A 1 300 ? -0.033 -19.385 10.751 1.00 87.19 300 SER A C 1
ATOM 2379 O O . SER A 1 300 ? -0.123 -20.600 10.596 1.00 87.19 300 SER A O 1
ATOM 2381 N N . HIS A 1 301 ? -0.749 -18.720 11.662 1.00 87.69 301 HIS A N 1
ATOM 2382 C CA . HIS A 1 301 ? -1.569 -19.361 12.696 1.00 87.69 301 HIS A CA 1
ATOM 2383 C C . HIS A 1 301 ? -2.993 -19.671 12.225 1.00 87.69 301 HIS A C 1
ATOM 2385 O O . HIS A 1 301 ? -3.697 -20.475 12.836 1.00 87.69 301 HIS A O 1
ATOM 2391 N N . ARG A 1 302 ? -3.460 -18.981 11.179 1.00 89.88 302 ARG A N 1
ATOM 2392 C CA . ARG A 1 302 ? -4.807 -19.157 10.634 1.00 89.88 302 ARG A CA 1
ATOM 2393 C C . ARG A 1 302 ? -4.846 -18.988 9.128 1.00 89.88 302 ARG A C 1
ATOM 2395 O O . ARG A 1 302 ? -4.102 -18.191 8.558 1.00 89.88 302 ARG A O 1
ATOM 2402 N N . THR A 1 303 ? -5.800 -19.676 8.517 1.00 92.25 303 THR A N 1
ATOM 2403 C CA . THR A 1 303 ? -6.154 -19.434 7.127 1.00 92.25 303 THR A CA 1
ATOM 2404 C C . THR A 1 303 ? -6.819 -18.065 7.000 1.00 92.25 303 THR A C 1
ATOM 2406 O O . THR A 1 303 ? -7.632 -17.677 7.847 1.00 92.25 303 THR A O 1
ATOM 2409 N N . ALA A 1 304 ? -6.450 -17.312 5.970 1.00 93.06 304 ALA A N 1
ATOM 2410 C CA . ALA A 1 304 ? -6.918 -15.947 5.769 1.00 93.06 304 ALA A CA 1
ATOM 2411 C C . ALA A 1 304 ? -6.903 -15.562 4.291 1.00 93.06 304 ALA A C 1
ATOM 2413 O O . ALA A 1 304 ? -6.118 -16.102 3.509 1.00 93.06 304 ALA A O 1
ATOM 2414 N N . THR A 1 305 ? -7.735 -14.592 3.928 1.00 95.00 305 THR A N 1
ATOM 2415 C CA . THR A 1 305 ? -7.716 -13.999 2.591 1.00 95.00 305 THR A CA 1
ATOM 2416 C C . THR A 1 305 ? -6.883 -12.723 2.613 1.00 95.00 305 THR A C 1
ATOM 2418 O O . THR A 1 305 ? -7.181 -11.799 3.371 1.00 95.00 305 THR A O 1
ATOM 2421 N N . MET A 1 306 ? -5.854 -12.665 1.770 1.00 93.06 306 MET A N 1
ATOM 2422 C CA . MET A 1 306 ? -4.986 -11.499 1.573 1.00 93.06 306 MET A CA 1
ATOM 2423 C C . MET A 1 306 ? -5.077 -11.005 0.128 1.00 93.06 306 MET A C 1
ATOM 2425 O O . MET A 1 306 ? -5.514 -11.736 -0.759 1.00 93.06 306 MET A O 1
ATOM 2429 N N . ILE A 1 307 ? -4.651 -9.768 -0.118 1.00 92.44 307 ILE A N 1
ATOM 2430 C CA . ILE A 1 307 ? -4.589 -9.169 -1.456 1.00 92.44 307 ILE A CA 1
ATOM 2431 C C . ILE A 1 307 ? -3.119 -8.977 -1.821 1.00 92.44 307 ILE A C 1
ATOM 2433 O O . ILE A 1 307 ? -2.321 -8.517 -1.002 1.00 92.44 307 ILE A O 1
ATOM 2437 N N . ARG A 1 308 ? -2.752 -9.373 -3.040 1.00 91.81 308 ARG A N 1
ATOM 2438 C CA . ARG A 1 308 ? -1.389 -9.239 -3.564 1.00 91.81 308 ARG A CA 1
ATOM 2439 C C . ARG A 1 308 ? -0.999 -7.761 -3.719 1.00 91.81 308 ARG A C 1
ATOM 2441 O O . ARG A 1 308 ? -1.853 -6.891 -3.859 1.00 91.81 308 ARG A O 1
ATOM 2448 N N . ALA A 1 309 ? 0.303 -7.480 -3.722 1.00 91.50 309 ALA A N 1
ATOM 2449 C CA . ALA A 1 309 ? 0.854 -6.124 -3.795 1.00 91.50 309 ALA A CA 1
ATOM 2450 C C . ALA A 1 309 ? 0.408 -5.307 -5.024 1.00 91.50 309 ALA A C 1
ATOM 2452 O O . ALA A 1 309 ? 0.365 -4.087 -4.937 1.00 91.50 309 ALA A O 1
ATOM 2453 N N . ASP A 1 310 ? 0.038 -5.954 -6.133 1.00 92.12 310 ASP A N 1
ATOM 2454 C CA . ASP A 1 310 ? -0.522 -5.306 -7.330 1.00 92.12 310 ASP A CA 1
ATOM 2455 C C . ASP A 1 310 ? -2.041 -5.065 -7.247 1.00 92.12 310 ASP A C 1
ATOM 2457 O O . ASP A 1 310 ? -2.659 -4.665 -8.225 1.00 92.12 310 ASP A O 1
ATOM 2461 N N . GLN A 1 311 ? -2.656 -5.327 -6.089 1.00 89.25 311 GLN A N 1
ATOM 2462 C CA . GLN A 1 311 ? -4.056 -5.043 -5.749 1.00 89.25 311 GLN A CA 1
ATOM 2463 C C . GLN A 1 311 ? -5.130 -5.802 -6.539 1.00 89.25 311 GLN A C 1
ATOM 2465 O O . GLN A 1 311 ? -6.315 -5.566 -6.317 1.00 89.25 311 GLN A O 1
ATOM 2470 N N . VAL A 1 312 ? -4.756 -6.747 -7.406 1.00 85.50 312 VAL A N 1
ATOM 2471 C CA . VAL A 1 312 ? -5.728 -7.450 -8.267 1.00 85.50 312 VAL A CA 1
ATOM 2472 C C . VAL A 1 312 ? -6.079 -8.852 -7.772 1.00 85.50 312 VAL A C 1
ATOM 2474 O O . VAL A 1 312 ? -7.221 -9.289 -7.897 1.00 85.50 312 VAL A O 1
ATOM 2477 N N . VAL A 1 313 ? -5.125 -9.581 -7.190 1.00 87.94 313 VAL A N 1
ATOM 2478 C CA . VAL A 1 313 ? -5.342 -10.983 -6.798 1.00 87.94 313 VAL A CA 1
ATOM 2479 C C . VAL A 1 313 ? -5.664 -11.095 -5.313 1.00 87.94 313 VAL A C 1
ATOM 2481 O O . VAL A 1 313 ? -4.826 -10.780 -4.469 1.00 87.94 313 VAL A O 1
ATOM 2484 N N . MET A 1 314 ? -6.850 -11.625 -4.999 1.00 91.44 314 MET A N 1
ATOM 2485 C CA . MET A 1 314 ? -7.159 -12.178 -3.679 1.00 91.44 314 MET A CA 1
ATOM 2486 C C . MET A 1 314 ? -6.616 -13.604 -3.585 1.00 91.44 314 MET A C 1
ATOM 2488 O O . MET A 1 314 ? -6.993 -14.472 -4.371 1.00 91.44 314 MET A O 1
ATOM 2492 N N . ALA A 1 315 ? -5.747 -13.851 -2.612 1.00 91.50 315 ALA A N 1
ATOM 2493 C CA . ALA A 1 315 ? -5.167 -15.156 -2.346 1.00 91.50 315 ALA A CA 1
ATOM 2494 C C . ALA A 1 315 ? -5.618 -15.661 -0.974 1.00 91.50 315 ALA A C 1
ATOM 2496 O O . ALA A 1 315 ? -5.543 -14.946 0.029 1.00 91.50 315 ALA A O 1
ATOM 2497 N N . ARG A 1 316 ? -6.055 -16.919 -0.927 1.00 93.75 316 ARG A N 1
ATOM 2498 C CA . ARG A 1 316 ? -6.254 -17.638 0.328 1.00 93.75 316 ARG A CA 1
ATOM 2499 C C . ARG A 1 316 ? -4.906 -18.200 0.765 1.00 93.75 316 ARG A C 1
ATOM 2501 O O . ARG A 1 316 ? -4.332 -19.023 0.059 1.00 93.75 316 ARG A O 1
ATOM 2508 N N . LEU A 1 317 ? -4.411 -17.747 1.909 1.00 91.56 317 LEU A N 1
ATOM 2509 C CA . LEU A 1 317 ? -3.230 -18.317 2.546 1.00 91.56 317 LEU A CA 1
ATOM 2510 C C . LEU A 1 317 ? -3.678 -19.299 3.612 1.00 91.56 317 LEU A C 1
ATOM 2512 O O . LEU A 1 317 ? -4.411 -18.912 4.522 1.00 91.56 317 LEU A O 1
ATOM 2516 N N . ASP A 1 318 ? -3.241 -20.547 3.507 1.00 92.38 318 ASP A N 1
ATOM 2517 C CA . ASP A 1 318 ? -3.522 -21.559 4.516 1.00 92.38 318 ASP A CA 1
ATOM 2518 C C . ASP A 1 318 ? -2.621 -21.401 5.742 1.00 92.38 318 ASP A C 1
ATOM 2520 O O . ASP A 1 318 ? -1.479 -20.953 5.647 1.00 92.38 318 ASP A O 1
ATOM 2524 N N . ALA A 1 319 ? -3.145 -21.771 6.913 1.00 89.62 319 ALA A N 1
ATOM 2525 C CA . ALA A 1 319 ? -2.332 -21.865 8.118 1.00 89.62 319 ALA A CA 1
ATOM 2526 C C . ALA A 1 319 ? -1.293 -22.980 7.955 1.00 89.62 319 ALA A C 1
ATOM 2528 O O . ALA A 1 319 ? -1.668 -24.140 7.775 1.00 89.62 319 ALA A O 1
ATOM 2529 N N . PHE A 1 320 ? -0.006 -22.657 8.082 1.00 85.81 320 PHE A N 1
ATOM 2530 C CA . PHE A 1 320 ? 1.045 -23.680 8.146 1.00 85.81 320 PHE A CA 1
ATOM 2531 C C . PHE A 1 320 ? 1.439 -24.040 9.586 1.00 85.81 320 PHE A C 1
ATOM 2533 O O . PHE A 1 320 ? 2.096 -25.057 9.802 1.00 85.81 320 PHE A O 1
ATOM 2540 N N . HIS A 1 321 ? 1.021 -23.249 10.578 1.00 80.69 321 HIS A N 1
ATOM 2541 C CA . HIS A 1 321 ? 1.254 -23.510 11.993 1.00 80.69 321 HIS A CA 1
ATOM 2542 C C . HIS A 1 321 ? -0.074 -23.543 12.756 1.00 80.69 321 HIS A C 1
ATOM 2544 O O . HIS A 1 321 ? -0.895 -22.634 12.644 1.00 80.69 321 HIS A O 1
ATOM 2550 N N . LYS A 1 322 ? -0.303 -24.587 13.560 1.00 68.00 322 LYS A N 1
ATOM 2551 C CA . LYS A 1 322 ? -1.407 -24.575 14.526 1.00 68.00 322 LYS A CA 1
ATOM 2552 C C . LYS A 1 322 ? -0.902 -23.887 15.789 1.00 68.00 322 LYS A C 1
ATOM 2554 O O . LYS A 1 322 ? 0.026 -24.419 16.388 1.00 68.00 322 LYS A O 1
ATOM 2559 N N . PRO A 1 323 ? -1.469 -22.739 16.186 1.00 64.38 323 PRO A N 1
ATOM 2560 C CA . PRO A 1 323 ? -1.018 -22.059 17.386 1.00 64.38 323 PRO A CA 1
ATOM 2561 C C . PRO A 1 323 ? -1.197 -22.951 18.621 1.00 64.38 323 PRO A C 1
ATOM 2563 O O . PRO A 1 323 ? -2.209 -23.650 18.747 1.00 64.38 323 PRO A O 1
ATOM 2566 N N . ASP A 1 324 ? -0.251 -22.870 19.557 1.00 58.16 324 ASP A N 1
ATOM 2567 C CA . ASP A 1 324 ? -0.454 -23.355 20.921 1.00 58.16 324 ASP A CA 1
ATOM 2568 C C . ASP A 1 324 ? -1.674 -22.653 21.546 1.00 58.16 324 ASP A C 1
ATOM 2570 O O . ASP A 1 324 ? -2.059 -21.550 21.150 1.00 58.16 324 ASP A O 1
ATOM 2574 N N . ARG A 1 325 ? -2.355 -23.311 22.492 1.00 61.12 325 ARG A N 1
ATOM 2575 C CA . ARG A 1 325 ? -3.624 -22.825 23.071 1.00 61.12 325 ARG A CA 1
ATOM 2576 C C . ARG A 1 325 ? -3.546 -21.335 23.451 1.00 61.12 325 ARG A C 1
ATOM 2578 O O . ARG A 1 325 ? -2.689 -20.952 24.236 1.00 61.12 325 ARG A O 1
ATOM 2585 N N . GLY A 1 326 ? -4.501 -20.527 22.980 1.00 69.50 326 GLY A N 1
ATOM 2586 C CA . GLY A 1 326 ? -4.717 -19.156 23.474 1.00 69.50 326 GLY A CA 1
ATOM 2587 C C . GLY A 1 326 ? -4.807 -18.068 22.406 1.00 69.50 326 GLY A C 1
ATOM 2588 O O . GLY A 1 326 ? -5.370 -17.010 22.682 1.00 69.50 326 GLY A O 1
ATOM 2589 N N . PHE A 1 327 ? -4.331 -18.320 21.186 1.00 77.19 327 PHE A N 1
ATOM 2590 C CA . PHE A 1 327 ? -4.503 -17.376 20.083 1.00 77.19 327 PHE A CA 1
ATOM 2591 C C . PHE A 1 327 ? -5.936 -17.416 19.551 1.00 77.19 327 PHE A C 1
ATOM 2593 O O . PHE A 1 327 ? -6.484 -18.487 19.291 1.00 77.19 327 PHE A O 1
ATOM 2600 N N . ARG A 1 328 ? -6.533 -16.241 19.371 1.00 85.56 328 ARG A N 1
ATOM 2601 C CA . ARG A 1 328 ? -7.822 -16.077 18.683 1.00 85.56 328 ARG A CA 1
ATOM 2602 C C . ARG A 1 328 ? -7.633 -15.136 17.504 1.00 85.56 328 ARG A C 1
ATOM 2604 O O . ARG A 1 328 ? -6.616 -14.464 17.413 1.00 85.56 328 ARG A O 1
ATOM 2611 N N . THR A 1 329 ? -8.597 -15.069 16.608 1.00 88.44 329 THR A N 1
ATOM 2612 C CA . THR A 1 329 ? -8.634 -14.106 15.504 1.00 88.44 329 THR A CA 1
ATOM 2613 C C . THR A 1 329 ? -9.012 -12.707 15.998 1.00 88.44 329 THR A C 1
ATOM 2615 O O . THR A 1 329 ? -9.669 -12.589 17.039 1.00 88.44 329 THR A O 1
ATOM 2618 N N . PRO A 1 330 ? -8.682 -11.622 15.264 1.00 88.81 330 PRO A N 1
ATOM 2619 C CA . PRO A 1 330 ? -9.167 -10.292 15.633 1.00 88.81 330 PRO A CA 1
ATOM 2620 C C . PRO A 1 330 ? -10.691 -10.246 15.681 1.00 88.81 330 PRO A C 1
ATOM 2622 O O . PRO A 1 330 ? -11.258 -9.607 16.557 1.00 88.81 330 PRO A O 1
ATOM 2625 N N . ARG A 1 331 ? -11.357 -10.999 14.799 1.00 90.12 331 ARG A N 1
ATOM 2626 C CA . ARG A 1 331 ? -12.809 -11.159 14.804 1.00 90.12 331 ARG A CA 1
ATOM 2627 C C . ARG A 1 331 ? -13.337 -11.695 16.131 1.00 90.12 331 ARG A C 1
ATOM 2629 O O . ARG A 1 331 ? -14.191 -11.054 16.726 1.00 90.12 331 ARG A O 1
ATOM 2636 N N . GLU A 1 332 ? -12.816 -12.823 16.602 1.00 90.88 332 GLU A N 1
ATOM 2637 C CA . GLU A 1 332 ? -13.266 -13.445 17.856 1.00 90.88 332 GLU A CA 1
ATOM 2638 C C . GLU A 1 332 ? -13.043 -12.529 19.064 1.00 90.88 332 GLU A C 1
ATOM 2640 O O . GLU A 1 332 ? -13.859 -12.501 19.984 1.00 90.88 332 GLU A O 1
ATOM 2645 N N . TRP A 1 333 ? -11.948 -11.764 19.074 1.00 89.69 333 TRP A N 1
ATOM 2646 C CA . TRP A 1 333 ? -11.718 -10.779 20.126 1.00 89.69 333 TRP A CA 1
ATOM 2647 C C . TRP A 1 333 ? -12.674 -9.594 20.032 1.00 89.69 333 TRP A C 1
ATOM 2649 O O . TRP A 1 333 ? -13.244 -9.213 21.048 1.00 89.69 333 TRP A O 1
ATOM 2659 N N . LEU A 1 334 ? -12.892 -9.029 18.844 1.00 90.19 334 LEU A N 1
ATOM 2660 C CA . LEU A 1 334 ? -13.824 -7.915 18.660 1.00 90.19 334 LEU A CA 1
ATOM 2661 C C . LEU A 1 334 ? -15.266 -8.323 18.998 1.00 90.19 334 LEU A C 1
ATOM 2663 O O . LEU A 1 334 ? -15.944 -7.585 19.702 1.00 90.19 334 LEU A O 1
ATOM 2667 N N . GLU A 1 335 ? -15.704 -9.519 18.598 1.00 89.38 335 GLU A N 1
ATOM 2668 C CA . GLU A 1 335 ? -17.014 -10.074 18.968 1.00 89.38 335 GLU A CA 1
ATOM 2669 C C . GLU A 1 335 ? -17.142 -10.248 20.491 1.00 89.38 335 GLU A C 1
ATOM 2671 O O . GLU A 1 335 ? -18.146 -9.846 21.079 1.00 89.38 335 GLU A O 1
ATOM 2676 N N . ALA A 1 336 ? -16.103 -10.767 21.156 1.00 88.00 336 ALA A N 1
ATOM 2677 C CA . ALA A 1 336 ? -16.083 -10.895 22.614 1.00 88.00 336 ALA A CA 1
ATOM 2678 C C . ALA A 1 336 ? -16.076 -9.537 23.342 1.00 88.00 336 ALA A C 1
ATOM 2680 O O . ALA A 1 336 ? -16.568 -9.439 24.465 1.00 88.00 336 ALA A O 1
ATOM 2681 N N . LEU A 1 337 ? -15.516 -8.496 22.721 1.00 84.12 337 LEU A N 1
ATOM 2682 C CA . LEU A 1 337 ? -15.473 -7.136 23.261 1.00 84.12 337 LEU A CA 1
ATOM 2683 C C . LEU A 1 337 ? -16.778 -6.356 23.033 1.00 84.12 337 LEU A C 1
ATOM 2685 O O . LEU A 1 337 ? -17.059 -5.430 23.797 1.00 84.12 337 LEU A O 1
ATOM 2689 N N . SER A 1 338 ? -17.554 -6.715 22.006 1.00 79.88 338 SER A N 1
ATOM 2690 C CA . SER A 1 338 ? -18.874 -6.138 21.725 1.00 79.88 338 SER A CA 1
ATOM 2691 C C . SER A 1 338 ? -19.986 -6.665 22.642 1.00 79.88 338 SER A C 1
ATOM 2693 O O . SER A 1 338 ? -21.007 -5.989 22.774 1.00 79.88 338 SER A O 1
ATOM 2695 N N . GLY A 1 339 ? -19.803 -7.843 23.254 1.00 69.94 339 GLY A N 1
ATOM 2696 C CA . GLY A 1 339 ? -20.742 -8.453 24.215 1.00 69.94 339 GLY A CA 1
ATOM 2697 C C . GLY A 1 339 ? -20.921 -7.677 25.520 1.00 69.94 339 GLY A C 1
ATOM 2698 O O . GLY A 1 339 ? -22.010 -7.771 26.122 1.00 69.94 339 GLY A O 1
#